Protein AF-A0A955EKM4-F1 (afdb_monomer)

Secondary structure (DSSP, 8-state):
--S-HHHHHHHHHHHHHHHHHHHHTT---TTPPPPPPP-----S--HHHHHHHHHHH-SSSPPPHHHHHHHHHHHHHHHHHTTS-SSHHHHHHHTTTTS-HHHHHHHHHHHTS-HHHHHHHHTTSS-HHHHHHHHTTHHHHHHHHHHHHHSS-GGGS-HHHHHHHHHHHHHHHHHHHHHHHHHT--HHHHHHHHHHHHHHHHT--HHHHHHHGGGS-HHHHHHHHHHHHHHHHHHHHHHHHT---HHHHHHHHHHHHHH---HHHHHHHHHHHHHHHHHHHHHHHHHHHHHHHHTTSSS---

pLDDT: mean 82.9, std 13.63, range [33.38, 97.88]

Sequence (302 aa):
MIAGHTRVDAIDDIENQRIKRAIDAGYDISNWSESTVNCKIYENISPAEILALQMDENLHEKPSQERTAIAMVETYYYGLENGNWSNTSEFAEINRNKFSKKALEAALIFSNLSEEIREYVFVGAVPYGPIVELGRTVEPHRRYLANKYFDSDYELLSEEDQFEIEDEILLWNASKVAFIQSKRLNISNAKKHFGSLIENWDAHNPAEDKALRLFVDPDKEWIDHRRRTRAELKKRIQEVSELTTSSAFRSLQLHIEVMKPNSDEAGVMLETLEQGMGMFQDKFSKVVAGAGVVAVLKTDKH

Nearest PDB structures (foldseek):
  7zr1-assembly1_D  TM=1.259E-01  e=8.708E+00  Thermochaetoides thermophila

Mean predicted aligned error: 10.8 Å

Radius of gyration: 25.98 Å; Cα contacts (8 Å, |Δi|>4): 245; chains: 1; bounding box: 78×53×82 Å

Foldseek 3Di:
DLDCPVVVVVQVVVVVVVVVVCVVVPHDCVPPDDDDDDDDDDPPDALLRSLLCQQVVPPPDGDALLVSLVSLVVSVVVCCVVVVDPDLVRVCVVCVVRDHSVSNLLSVLLVQDDPLLSVCCVLVLAPSLLVSLVSVLLVLQLQLCCCLQVVDGLVPDDPVVVVLSVLLSLLLSLLVSLVCNLVVDDNVRSNVVSVVVSVVSVPDDSVVSVVVCVPDDSVVVSVVSSVVSLVSLVVSLLSLLPDQDPSSLVSSVSSCVSSVDDPVCVVVSVVSNVSSVVSNVVVVVVVVVVVVVVVPPPDDDD

Solvent-accessible surface area (backbone atoms only — not comparable to full-atom values): 17150 Å² total; per-residue (Å²): 133,82,70,58,66,71,59,51,55,50,50,51,52,51,49,53,52,49,53,50,53,37,49,76,70,69,51,88,63,92,82,61,80,76,90,82,79,91,76,88,88,83,79,95,74,50,69,66,52,50,52,45,47,37,54,63,71,30,78,89,61,60,69,53,70,64,60,51,24,52,53,52,45,53,43,52,52,53,31,48,77,71,65,76,34,90,48,74,66,53,47,32,59,80,35,47,92,75,43,52,62,68,55,52,52,44,22,50,32,42,64,73,40,54,69,78,65,50,44,36,40,78,62,57,42,40,64,57,62,31,48,28,37,52,28,65,39,51,65,56,49,49,48,37,51,25,36,74,60,66,77,35,61,54,92,76,48,53,73,67,57,44,49,52,50,50,54,49,49,50,47,43,48,53,29,49,50,36,48,40,44,69,68,63,51,46,47,70,58,26,41,55,54,42,48,54,52,43,52,54,46,71,66,55,56,63,71,60,53,58,65,52,48,80,80,47,61,54,71,57,53,46,53,54,46,55,51,48,43,52,51,49,25,55,53,30,52,56,58,38,36,74,45,79,50,87,28,33,58,60,43,50,52,52,50,48,64,70,62,57,63,52,84,82,46,40,60,58,53,51,52,47,50,52,52,25,50,50,52,44,51,54,50,50,52,50,50,54,55,51,55,62,58,68,73,72,77,82,75,88,82,133

Structure (mmCIF, N/CA/C/O backbone):
data_AF-A0A955EKM4-F1
#
_entry.id   AF-A0A955EKM4-F1
#
loop_
_atom_site.group_PDB
_atom_site.id
_atom_site.type_symbol
_atom_site.label_atom_id
_atom_site.label_alt_id
_atom_site.label_comp_id
_atom_site.label_asym_id
_atom_site.label_entity_id
_atom_site.label_seq_id
_atom_site.pdbx_PDB_ins_code
_atom_site.Cartn_x
_atom_site.Cartn_y
_atom_site.Cartn_z
_atom_site.occupancy
_atom_site.B_iso_or_equiv
_atom_site.auth_seq_id
_atom_site.auth_comp_id
_atom_site.auth_asym_id
_atom_site.auth_atom_id
_atom_site.pdbx_PDB_model_num
ATOM 1 N N . MET A 1 1 ? 4.138 -8.361 -27.876 1.00 65.50 1 MET A N 1
ATOM 2 C CA . MET A 1 1 ? 5.510 -8.785 -27.518 1.00 65.50 1 MET A CA 1
ATOM 3 C C . MET A 1 1 ? 5.521 -9.111 -26.030 1.00 65.50 1 MET A C 1
ATOM 5 O O . MET A 1 1 ? 4.946 -8.343 -25.276 1.00 65.50 1 MET A O 1
ATOM 9 N N . ILE A 1 2 ? 6.065 -10.259 -25.606 1.00 69.00 2 ILE A N 1
ATOM 10 C CA . ILE A 1 2 ? 6.013 -10.696 -24.190 1.00 69.00 2 ILE A CA 1
ATOM 11 C C . ILE A 1 2 ? 7.132 -10.031 -23.376 1.00 69.00 2 ILE A C 1
ATOM 13 O O . ILE A 1 2 ? 6.871 -9.457 -22.326 1.00 69.00 2 ILE A O 1
ATOM 17 N N . ALA A 1 3 ? 8.363 -10.045 -23.891 1.00 69.56 3 ALA A N 1
ATOM 18 C CA . ALA A 1 3 ? 9.533 -9.401 -23.299 1.00 69.56 3 ALA A CA 1
ATOM 19 C C . ALA A 1 3 ? 10.416 -8.793 -24.400 1.00 69.56 3 ALA A C 1
ATOM 21 O O . ALA A 1 3 ? 10.342 -9.214 -25.554 1.00 69.56 3 ALA A O 1
ATOM 22 N N . GLY A 1 4 ? 11.276 -7.834 -24.036 1.00 69.75 4 GLY A N 1
ATOM 23 C CA . GLY A 1 4 ? 12.249 -7.239 -24.959 1.00 69.75 4 GLY A CA 1
ATOM 24 C C . GLY A 1 4 ? 11.864 -5.900 -25.591 1.00 69.75 4 GLY A C 1
ATOM 25 O O . GLY A 1 4 ? 12.591 -5.480 -26.481 1.00 69.75 4 GLY A O 1
ATOM 26 N N . HIS A 1 5 ? 10.821 -5.215 -25.106 1.00 79.12 5 HIS A N 1
ATOM 27 C CA . HIS A 1 5 ? 10.395 -3.892 -25.598 1.00 79.12 5 HIS A CA 1
ATOM 28 C C . HIS A 1 5 ? 11.577 -2.918 -25.753 1.00 79.12 5 HIS A C 1
ATOM 30 O O . HIS A 1 5 ? 11.893 -2.518 -26.863 1.00 79.12 5 HIS A O 1
ATOM 36 N N . THR A 1 6 ? 12.361 -2.703 -24.690 1.00 77.31 6 THR A N 1
ATOM 37 C CA . THR A 1 6 ? 13.540 -1.816 -24.717 1.00 77.31 6 THR A CA 1
ATOM 38 C C . THR A 1 6 ? 14.627 -2.249 -25.706 1.00 77.31 6 THR A C 1
ATOM 40 O O . THR A 1 6 ? 15.349 -1.414 -26.240 1.00 77.31 6 THR A O 1
ATOM 43 N N . ARG A 1 7 ? 14.785 -3.559 -25.951 1.00 75.88 7 ARG A N 1
ATOM 44 C CA . ARG A 1 7 ? 15.757 -4.057 -26.939 1.00 75.88 7 ARG A CA 1
ATOM 45 C C . ARG A 1 7 ? 15.278 -3.800 -28.360 1.00 75.88 7 ARG A C 1
ATOM 47 O O . ARG A 1 7 ? 16.112 -3.522 -29.210 1.00 75.88 7 ARG A O 1
ATOM 54 N N . VAL A 1 8 ? 13.976 -3.907 -28.608 1.00 82.56 8 VAL A N 1
ATOM 55 C CA . VAL A 1 8 ? 13.396 -3.585 -29.913 1.00 82.56 8 VAL A CA 1
ATOM 56 C C . VAL A 1 8 ? 13.486 -2.088 -30.169 1.00 82.56 8 VAL A C 1
ATOM 58 O O . VAL A 1 8 ? 14.050 -1.717 -31.189 1.00 82.56 8 VAL A O 1
ATOM 61 N N . ASP A 1 9 ? 13.119 -1.256 -29.193 1.00 82.50 9 ASP A N 1
ATOM 62 C CA . ASP A 1 9 ? 13.268 0.201 -29.298 1.00 82.50 9 ASP A CA 1
ATOM 63 C C . ASP A 1 9 ? 14.726 0.597 -29.605 1.00 82.50 9 ASP A C 1
ATOM 65 O O . ASP A 1 9 ? 14.992 1.413 -30.482 1.00 82.50 9 ASP A O 1
ATOM 69 N N . ALA A 1 10 ? 15.700 -0.040 -28.943 1.00 81.81 10 ALA A N 1
ATOM 70 C CA . ALA A 1 10 ? 17.117 0.214 -29.196 1.00 81.81 10 ALA A CA 1
ATOM 71 C C . ALA A 1 10 ? 17.580 -0.240 -30.594 1.00 81.81 10 ALA A C 1
ATOM 73 O O . ALA A 1 10 ? 18.426 0.420 -31.199 1.00 81.81 10 ALA A O 1
ATOM 74 N N . ILE A 1 11 ? 17.069 -1.365 -31.106 1.00 83.88 11 ILE A N 1
ATOM 75 C CA . ILE A 1 11 ? 17.366 -1.832 -32.471 1.00 83.88 11 ILE A CA 1
ATOM 76 C C . ILE A 1 11 ? 16.786 -0.850 -33.490 1.00 83.88 11 ILE A C 1
ATOM 78 O O . ILE A 1 11 ? 17.487 -0.473 -34.430 1.00 83.88 11 ILE A O 1
ATOM 82 N N . ASP A 1 12 ? 15.554 -0.398 -33.268 1.00 83.50 12 ASP A N 1
ATOM 83 C CA . ASP A 1 12 ? 14.881 0.567 -34.130 1.00 83.50 12 ASP A CA 1
ATOM 84 C C . ASP A 1 12 ? 15.620 1.911 -34.128 1.00 83.50 12 ASP A C 1
ATOM 86 O O . ASP A 1 12 ? 15.886 2.471 -35.191 1.00 83.50 12 ASP A O 1
ATOM 90 N N . ASP A 1 13 ? 16.060 2.399 -32.965 1.00 85.06 13 ASP A N 1
ATOM 91 C CA . ASP A 1 13 ? 16.872 3.614 -32.851 1.00 85.06 13 ASP A CA 1
ATOM 92 C C . ASP A 1 13 ? 18.213 3.498 -33.589 1.00 85.06 13 ASP A C 1
ATOM 94 O O . ASP A 1 13 ? 18.633 4.433 -34.281 1.00 85.06 13 ASP A O 1
ATOM 98 N N . ILE A 1 14 ? 18.899 2.356 -33.467 1.00 84.94 14 ILE A N 1
ATOM 99 C CA . ILE A 1 14 ? 20.166 2.105 -34.165 1.00 84.94 14 ILE A CA 1
ATOM 100 C C . ILE A 1 14 ? 19.947 2.073 -35.680 1.00 84.94 14 ILE A C 1
ATOM 102 O O . ILE A 1 14 ? 20.724 2.691 -36.417 1.00 84.94 14 ILE A O 1
ATOM 106 N N . GLU A 1 15 ? 18.900 1.397 -36.157 1.00 83.06 15 GLU A N 1
ATOM 107 C CA . GLU A 1 15 ? 18.625 1.334 -37.591 1.00 83.06 15 GLU A CA 1
ATOM 108 C C . GLU A 1 15 ? 18.200 2.704 -38.129 1.00 83.06 15 GLU A C 1
ATOM 110 O O . GLU A 1 15 ? 18.720 3.146 -39.152 1.00 83.06 15 GLU A O 1
ATOM 115 N N . ASN A 1 16 ? 17.370 3.450 -37.399 1.00 84.00 16 ASN A N 1
ATOM 116 C CA . ASN A 1 16 ? 17.001 4.821 -37.753 1.00 84.00 16 ASN A CA 1
ATOM 117 C C . ASN A 1 16 ? 18.235 5.730 -37.871 1.00 84.00 16 ASN A C 1
ATOM 119 O O . ASN A 1 16 ? 18.357 6.512 -38.819 1.00 84.00 16 ASN A O 1
ATOM 123 N N . GLN A 1 17 ? 19.198 5.611 -36.951 1.00 85.00 17 GLN A N 1
ATOM 124 C CA . GLN A 1 17 ? 20.467 6.342 -37.037 1.00 85.00 17 GLN A CA 1
ATOM 125 C C . GLN A 1 17 ? 21.306 5.917 -38.246 1.00 85.00 17 GLN A C 1
ATOM 127 O O . GLN A 1 17 ? 21.925 6.766 -38.894 1.00 85.00 17 GLN A O 1
ATOM 132 N N . ARG A 1 18 ? 21.343 4.621 -38.562 1.00 83.00 18 ARG A N 1
ATOM 133 C CA . ARG A 1 18 ? 22.055 4.090 -39.729 1.00 83.00 18 ARG A CA 1
ATOM 134 C C . ARG A 1 18 ? 21.438 4.593 -41.032 1.00 83.00 18 ARG A C 1
ATOM 136 O O . ARG A 1 18 ? 22.176 5.080 -41.887 1.00 83.00 18 ARG A O 1
ATOM 143 N N . ILE A 1 19 ? 20.114 4.521 -41.158 1.00 84.88 19 ILE A N 1
ATOM 144 C CA . ILE A 1 19 ? 19.349 5.027 -42.302 1.00 84.88 19 ILE A CA 1
ATOM 145 C C . ILE A 1 19 ? 19.632 6.516 -42.492 1.00 84.88 19 ILE A C 1
ATOM 147 O O . ILE A 1 19 ? 20.011 6.936 -43.583 1.00 84.88 19 ILE A O 1
ATOM 151 N N . LYS A 1 20 ? 19.551 7.306 -41.415 1.00 86.31 20 LYS A N 1
ATOM 152 C CA . LYS A 1 20 ? 19.844 8.742 -41.462 1.00 86.31 20 LYS A CA 1
ATOM 153 C C . LYS A 1 20 ? 21.256 9.030 -41.981 1.00 86.31 20 LYS A C 1
ATOM 155 O O . LYS A 1 20 ? 21.414 9.826 -42.899 1.00 86.31 20 LYS A O 1
ATOM 160 N N . ARG A 1 21 ? 22.277 8.332 -41.468 1.00 86.75 21 ARG A N 1
ATOM 161 C CA . ARG A 1 21 ? 23.666 8.478 -41.949 1.00 86.75 21 ARG A CA 1
ATOM 162 C C . ARG A 1 21 ? 23.828 8.085 -43.418 1.00 86.75 21 ARG A C 1
ATOM 164 O O . ARG A 1 21 ? 24.639 8.689 -44.112 1.00 86.75 21 ARG A O 1
ATOM 171 N N . ALA A 1 22 ? 23.100 7.072 -43.882 1.00 84.12 22 ALA A N 1
ATOM 172 C CA . ALA A 1 22 ? 23.150 6.629 -45.271 1.00 84.12 22 ALA A CA 1
ATOM 173 C C . ALA A 1 22 ? 22.533 7.666 -46.222 1.00 84.12 22 ALA A C 1
ATOM 175 O O . ALA A 1 22 ? 23.138 7.972 -47.249 1.00 84.12 22 ALA A O 1
ATOM 176 N N . ILE A 1 23 ? 21.395 8.260 -45.842 1.00 85.94 23 ILE A N 1
ATOM 177 C CA . ILE A 1 23 ? 20.773 9.378 -46.568 1.00 85.94 23 ILE A CA 1
ATOM 178 C C . ILE A 1 23 ? 21.725 10.578 -46.608 1.00 85.94 23 ILE A C 1
ATOM 180 O O . ILE A 1 23 ? 21.990 11.109 -47.684 1.00 85.94 23 ILE A O 1
ATOM 184 N N . ASP A 1 24 ? 22.286 10.968 -45.458 1.00 87.81 24 ASP A N 1
ATOM 185 C CA .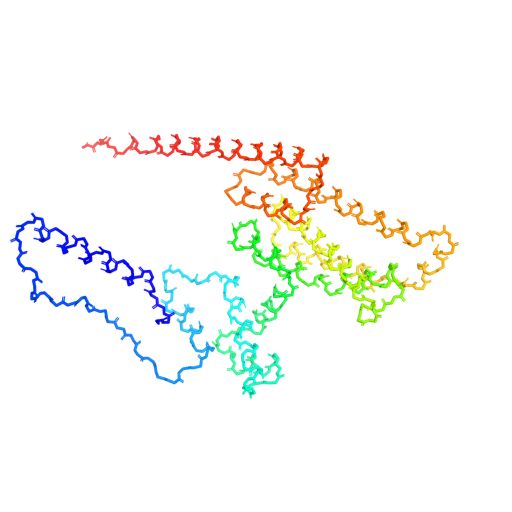 ASP A 1 24 ? 23.212 12.105 -45.348 1.00 87.81 24 ASP A CA 1
ATOM 186 C C . ASP A 1 24 ? 24.486 11.899 -46.194 1.00 87.81 24 ASP A C 1
ATOM 188 O O . ASP A 1 24 ? 25.074 12.857 -46.694 1.00 87.81 24 ASP A O 1
ATOM 192 N N . ALA A 1 25 ? 24.903 10.644 -46.390 1.00 86.56 25 ALA A N 1
ATOM 193 C CA . ALA A 1 25 ? 26.029 10.259 -47.240 1.00 86.56 25 ALA A CA 1
ATOM 194 C C . ALA A 1 25 ? 25.656 10.036 -48.724 1.00 86.56 25 ALA A C 1
ATOM 196 O O . ALA A 1 25 ? 26.535 9.706 -49.521 1.00 86.56 25 ALA A O 1
ATOM 197 N N . GLY A 1 26 ? 24.388 10.228 -49.109 1.00 85.75 26 GLY A N 1
ATOM 198 C CA . GLY A 1 26 ? 23.920 10.168 -50.498 1.00 85.75 26 GLY A CA 1
ATOM 199 C C . GLY A 1 26 ? 23.628 8.766 -51.044 1.00 85.75 26 GLY A C 1
ATOM 200 O O . GLY A 1 26 ? 23.578 8.594 -52.262 1.00 85.75 26 GLY A O 1
ATOM 201 N N . TYR A 1 27 ? 23.450 7.760 -50.183 1.00 85.56 27 TYR A N 1
ATOM 202 C CA . TYR A 1 27 ? 23.047 6.416 -50.609 1.00 85.56 27 TYR A CA 1
ATOM 203 C C . TYR A 1 27 ? 21.541 6.345 -50.906 1.00 85.56 27 TYR A C 1
ATOM 205 O O . TYR A 1 27 ? 20.726 6.883 -50.158 1.00 85.56 27 TYR A O 1
ATOM 213 N N . ASP A 1 28 ? 21.166 5.620 -51.965 1.00 80.75 28 ASP A N 1
ATOM 214 C CA . ASP A 1 28 ? 19.772 5.252 -52.237 1.00 80.75 28 ASP A CA 1
ATOM 215 C C . ASP A 1 28 ? 19.368 4.055 -51.361 1.00 80.75 28 ASP A C 1
ATOM 217 O O . ASP A 1 28 ? 19.922 2.956 -51.472 1.00 80.75 28 ASP A O 1
ATOM 221 N N . ILE A 1 29 ? 18.415 4.296 -50.464 1.00 77.75 29 ILE A N 1
ATOM 222 C CA . ILE A 1 29 ? 17.930 3.337 -49.465 1.00 77.75 29 ILE A CA 1
ATOM 223 C C . ILE A 1 29 ? 16.588 2.694 -49.844 1.00 77.75 29 ILE A C 1
ATOM 225 O O . ILE A 1 29 ? 16.057 1.903 -49.072 1.00 77.75 29 ILE A O 1
ATOM 229 N N . SER A 1 30 ? 16.032 3.009 -51.020 1.00 79.75 30 SER A N 1
ATOM 230 C CA . SER A 1 30 ? 14.694 2.558 -51.447 1.00 79.75 30 SER A CA 1
ATOM 231 C C . SER A 1 30 ? 14.516 1.033 -51.485 1.00 79.75 30 SER A C 1
ATOM 233 O O . SER A 1 30 ? 13.396 0.548 -51.359 1.00 79.75 30 SER A O 1
ATOM 235 N N . ASN A 1 31 ? 15.617 0.284 -51.609 1.00 76.56 31 ASN A N 1
ATOM 236 C CA . ASN A 1 31 ? 15.637 -1.181 -51.665 1.00 76.56 31 ASN A CA 1
ATOM 237 C C 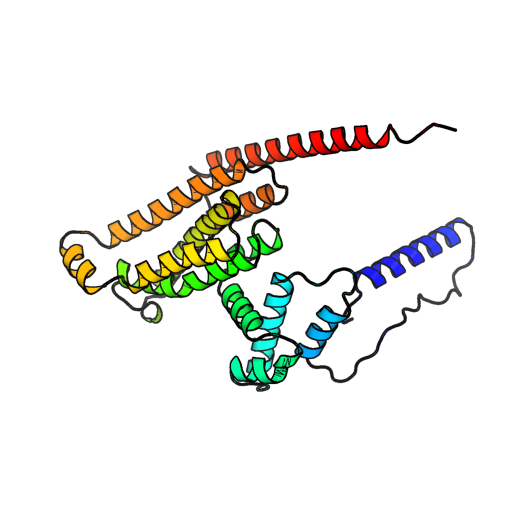. ASN A 1 31 ? 16.240 -1.842 -50.414 1.00 76.56 31 ASN A C 1
ATOM 239 O O . ASN A 1 31 ? 16.607 -3.018 -50.457 1.00 76.56 31 ASN A O 1
ATOM 243 N N . TRP A 1 32 ? 16.427 -1.104 -49.318 1.00 78.81 32 TRP A N 1
ATOM 244 C CA . TRP A 1 32 ? 16.935 -1.699 -48.084 1.00 78.81 32 TRP A CA 1
ATOM 245 C C . TRP A 1 32 ? 15.830 -2.520 -47.416 1.00 78.81 32 TRP A C 1
ATOM 247 O O . TRP A 1 32 ? 14.676 -2.103 -47.359 1.00 78.81 32 TRP A O 1
ATOM 257 N N . SER A 1 33 ? 16.180 -3.711 -46.934 1.00 68.44 33 SER A N 1
ATOM 258 C CA . SER A 1 33 ? 15.257 -4.562 -46.185 1.00 68.44 33 SER A CA 1
ATOM 259 C C . SER A 1 33 ? 14.943 -3.946 -44.825 1.00 68.44 33 SER A C 1
ATOM 261 O O . SER A 1 33 ? 15.848 -3.431 -44.169 1.00 68.44 33 SER A O 1
ATOM 263 N N . GLU A 1 34 ? 13.693 -4.069 -44.383 1.00 71.06 34 GLU A N 1
ATOM 264 C CA . GLU A 1 34 ? 13.284 -3.701 -43.027 1.00 71.06 34 GLU A CA 1
ATOM 265 C C . GLU A 1 34 ? 14.106 -4.449 -41.963 1.00 71.06 34 GLU A C 1
ATOM 267 O O . GLU A 1 34 ? 14.589 -5.566 -42.187 1.00 71.06 34 GLU A O 1
ATOM 272 N N . SER A 1 35 ? 14.250 -3.831 -40.788 1.00 67.81 35 SER A N 1
ATOM 273 C CA . SER A 1 35 ? 14.887 -4.449 -39.626 1.00 67.81 35 SER A CA 1
ATOM 274 C C . SER A 1 35 ? 14.210 -5.768 -39.268 1.00 67.81 35 SER A C 1
ATOM 276 O O . SER A 1 35 ? 13.035 -5.809 -38.909 1.00 67.81 35 SER A O 1
ATOM 278 N N . THR A 1 36 ? 14.966 -6.863 -39.301 1.00 72.50 36 THR A N 1
ATOM 279 C CA . THR A 1 36 ? 14.478 -8.167 -38.845 1.00 72.50 36 THR A CA 1
ATOM 280 C C . THR A 1 36 ? 14.854 -8.398 -37.388 1.00 72.50 36 THR A C 1
ATOM 282 O O . THR A 1 36 ? 16.039 -8.446 -37.049 1.00 72.50 36 THR A O 1
ATOM 285 N N . VAL A 1 37 ? 13.854 -8.619 -36.534 1.00 75.12 37 VAL A N 1
ATOM 286 C CA . VAL A 1 37 ? 14.056 -9.010 -35.134 1.00 75.12 37 VAL A CA 1
ATOM 287 C C . VAL A 1 37 ? 13.785 -10.505 -34.979 1.00 75.12 37 VAL A C 1
ATOM 289 O O . VAL A 1 37 ? 12.677 -10.982 -35.217 1.00 75.12 37 VAL A O 1
ATOM 292 N N . ASN A 1 38 ? 14.794 -11.257 -34.537 1.00 79.69 38 ASN A N 1
ATOM 293 C CA . ASN A 1 38 ? 14.621 -12.668 -34.197 1.00 79.69 38 ASN A CA 1
ATOM 294 C C . ASN A 1 38 ? 13.830 -12.796 -32.890 1.00 79.69 38 ASN A C 1
ATOM 296 O O . ASN A 1 38 ? 14.235 -12.253 -31.861 1.00 79.69 38 ASN A O 1
ATOM 300 N N . CYS A 1 39 ? 12.728 -13.546 -32.915 1.00 80.56 39 CYS A N 1
ATOM 301 C CA . CYS A 1 39 ? 11.866 -13.745 -31.754 1.00 80.56 39 CYS A CA 1
ATOM 302 C C . CYS A 1 39 ? 11.552 -15.227 -31.513 1.00 80.56 39 CYS A C 1
ATOM 304 O O . CYS A 1 39 ? 11.536 -16.042 -32.435 1.00 80.56 39 CYS A O 1
ATOM 306 N N . LYS A 1 40 ? 11.299 -15.573 -30.245 1.00 84.62 40 LYS A N 1
ATOM 307 C CA . LYS A 1 40 ? 10.686 -16.854 -29.877 1.00 84.62 40 LYS A CA 1
ATOM 308 C C . LYS A 1 40 ? 9.174 -16.711 -30.027 1.00 84.62 40 LYS A C 1
ATOM 310 O O . LYS A 1 40 ? 8.594 -15.788 -29.453 1.00 84.62 40 LYS A O 1
ATOM 315 N N . ILE A 1 41 ? 8.559 -17.612 -30.784 1.00 84.62 41 ILE A N 1
ATOM 316 C CA . ILE A 1 41 ? 7.108 -17.649 -30.978 1.00 84.62 41 ILE A CA 1
ATOM 317 C C . ILE A 1 41 ? 6.525 -18.665 -30.000 1.00 84.62 41 ILE A C 1
ATOM 319 O O . ILE A 1 41 ? 6.994 -19.799 -29.925 1.00 84.62 41 ILE A O 1
ATOM 323 N N . TYR A 1 42 ? 5.516 -18.234 -29.250 1.00 83.44 42 TYR A N 1
ATOM 324 C CA . TYR A 1 42 ? 4.762 -19.067 -28.324 1.00 83.44 42 TYR A CA 1
ATOM 325 C C . TYR A 1 42 ? 3.291 -19.061 -28.752 1.00 83.44 42 TYR A C 1
ATOM 327 O O . TYR A 1 42 ? 2.732 -17.995 -29.007 1.00 83.44 42 TYR A O 1
ATOM 335 N N . GLU A 1 43 ? 2.672 -20.237 -28.828 1.00 85.19 43 GLU A N 1
ATOM 336 C CA . GLU A 1 43 ? 1.267 -20.409 -29.218 1.00 85.19 43 GLU A CA 1
ATOM 337 C C . GLU A 1 43 ? 0.422 -20.816 -28.004 1.00 85.19 43 GLU A C 1
ATOM 339 O O . GLU A 1 43 ? 0.883 -21.586 -27.164 1.00 85.19 43 GLU A O 1
ATOM 344 N N . ASN A 1 44 ? -0.822 -20.325 -27.923 1.00 79.69 44 ASN A N 1
ATOM 345 C CA . ASN A 1 44 ? -1.822 -20.711 -26.911 1.00 79.69 44 ASN A CA 1
ATOM 346 C C . ASN A 1 44 ? -1.357 -20.602 -25.443 1.00 79.69 44 ASN A C 1
ATOM 348 O O . ASN A 1 44 ? -1.692 -21.447 -24.616 1.00 79.69 44 ASN A O 1
ATOM 352 N N . ILE A 1 45 ? -0.594 -19.558 -25.115 1.00 81.19 45 ILE A N 1
ATOM 353 C CA . ILE A 1 45 ? -0.096 -19.320 -23.755 1.00 81.19 45 ILE A CA 1
ATOM 354 C C . ILE A 1 45 ? -1.133 -18.634 -22.860 1.00 81.19 45 ILE A C 1
ATOM 356 O O . ILE A 1 45 ? -1.828 -17.704 -23.270 1.00 81.19 45 ILE A O 1
ATOM 360 N N . SER A 1 46 ? -1.194 -19.062 -21.604 1.00 80.19 46 SER A N 1
ATOM 361 C CA . SER A 1 46 ? -2.007 -18.448 -20.552 1.00 80.19 46 SER A CA 1
ATOM 362 C C . SER A 1 46 ? -1.361 -17.170 -19.988 1.00 80.19 46 SER A C 1
ATOM 364 O O . SER A 1 46 ? -0.135 -17.030 -20.020 1.00 80.19 46 SER A O 1
ATOM 366 N N . PRO A 1 47 ? -2.135 -16.253 -19.373 1.00 79.62 47 PRO A N 1
ATOM 367 C CA . PRO A 1 47 ? -1.574 -15.071 -18.708 1.00 79.62 47 PRO A CA 1
ATOM 368 C C . PRO A 1 47 ? -0.508 -15.402 -17.653 1.00 79.62 47 PRO A C 1
ATOM 370 O O . PRO A 1 47 ? 0.532 -14.752 -17.592 1.00 79.62 47 PRO A O 1
ATOM 373 N N . ALA A 1 48 ? -0.691 -16.483 -16.889 1.00 73.50 48 ALA A N 1
ATOM 374 C CA . ALA A 1 48 ? 0.310 -16.937 -15.925 1.00 73.50 48 ALA A CA 1
ATOM 375 C C . ALA A 1 48 ? 1.627 -17.382 -16.591 1.00 73.50 48 ALA A C 1
ATOM 377 O O . ALA A 1 48 ? 2.699 -17.229 -16.007 1.00 73.50 48 ALA A O 1
ATOM 378 N N . GLU A 1 49 ? 1.567 -17.951 -17.799 1.00 79.19 49 GLU A N 1
ATOM 379 C CA . GLU A 1 49 ? 2.760 -18.288 -18.589 1.00 79.19 49 GLU A CA 1
ATOM 380 C C . GLU A 1 49 ? 3.418 -17.046 -19.179 1.00 79.19 49 GLU A C 1
ATOM 382 O O . GLU A 1 49 ? 4.640 -16.960 -19.149 1.00 79.19 49 GLU A O 1
ATOM 387 N N . ILE A 1 50 ? 2.637 -16.060 -19.634 1.00 80.44 50 ILE A N 1
ATOM 388 C CA . ILE A 1 50 ? 3.161 -14.758 -20.075 1.00 80.44 50 ILE A CA 1
ATOM 389 C C . ILE A 1 50 ? 3.982 -14.115 -18.953 1.00 80.44 50 ILE A C 1
ATOM 391 O O . ILE A 1 50 ? 5.113 -13.694 -19.190 1.00 80.44 50 ILE A O 1
ATOM 395 N N . LEU A 1 51 ? 3.455 -14.088 -17.726 1.00 74.75 51 LEU A N 1
ATOM 396 C CA . LEU A 1 51 ? 4.169 -13.517 -16.582 1.00 74.75 51 LEU A CA 1
ATOM 397 C C . LEU A 1 51 ? 5.412 -14.309 -16.191 1.00 74.75 51 LEU A C 1
ATOM 399 O O . LEU A 1 51 ? 6.459 -13.714 -15.949 1.00 74.75 51 LEU A O 1
ATOM 403 N N . ALA A 1 52 ? 5.323 -15.640 -16.155 1.00 73.75 52 ALA A N 1
ATOM 404 C CA . ALA A 1 52 ? 6.488 -16.478 -15.882 1.00 73.75 52 ALA A CA 1
ATOM 405 C C . ALA A 1 52 ? 7.592 -16.240 -16.927 1.00 73.75 52 ALA A C 1
ATOM 407 O O . ALA A 1 52 ? 8.742 -16.004 -16.566 1.00 73.75 52 ALA A O 1
ATOM 408 N N . LEU A 1 53 ? 7.229 -16.175 -18.213 1.00 77.50 53 LEU A N 1
ATOM 409 C CA . LEU A 1 53 ? 8.153 -15.843 -19.298 1.00 77.50 53 LEU A CA 1
ATOM 410 C C . LEU A 1 53 ? 8.747 -14.439 -19.139 1.00 77.50 53 LEU A C 1
ATOM 412 O O . LEU A 1 53 ? 9.936 -14.258 -19.379 1.00 77.50 53 LEU A O 1
ATOM 416 N N . GLN A 1 54 ? 7.970 -13.445 -18.705 1.00 74.31 54 GLN A N 1
ATOM 417 C CA . GLN A 1 54 ? 8.494 -12.105 -18.417 1.00 74.31 54 GLN A CA 1
ATOM 418 C C . GLN A 1 54 ? 9.486 -12.092 -17.252 1.00 74.31 54 GLN A C 1
ATOM 420 O O . GLN A 1 54 ? 10.449 -11.326 -17.282 1.00 74.31 54 GLN A O 1
ATOM 425 N N . MET A 1 55 ? 9.277 -12.914 -16.226 1.00 71.62 55 MET A N 1
ATOM 426 C CA . MET A 1 55 ? 10.214 -13.035 -15.109 1.00 71.62 55 MET A CA 1
ATOM 427 C C . MET A 1 55 ? 11.499 -13.774 -15.505 1.00 71.62 55 MET A C 1
ATOM 429 O O . MET A 1 55 ? 12.579 -13.391 -15.050 1.00 71.62 55 MET A O 1
ATOM 433 N N . ASP A 1 56 ? 11.383 -14.794 -16.357 1.00 72.44 56 ASP A N 1
ATOM 434 C CA . ASP A 1 56 ? 12.494 -15.650 -16.781 1.00 72.44 56 ASP A CA 1
ATOM 435 C C . ASP A 1 56 ? 13.351 -15.019 -17.895 1.00 72.44 56 ASP A C 1
ATOM 437 O O . ASP A 1 56 ? 14.579 -15.081 -17.843 1.00 72.44 56 ASP A O 1
ATOM 441 N N . GLU A 1 57 ? 12.733 -14.381 -18.896 1.00 69.31 57 GLU A N 1
ATOM 442 C CA . GLU A 1 57 ? 13.428 -13.806 -20.066 1.00 69.31 57 GLU A CA 1
ATOM 443 C C . GLU A 1 57 ? 14.114 -12.463 -19.762 1.00 69.31 57 GLU A C 1
ATOM 445 O O . GLU A 1 57 ? 14.993 -12.017 -20.507 1.00 69.31 57 GLU A O 1
ATOM 450 N N . ASN A 1 58 ? 13.761 -11.812 -18.652 1.00 63.12 58 ASN A N 1
ATOM 451 C CA . ASN A 1 58 ? 14.406 -10.591 -18.173 1.00 63.12 58 ASN A CA 1
ATOM 452 C C . ASN A 1 58 ? 15.725 -10.901 -17.432 1.00 63.12 58 ASN A C 1
ATOM 454 O O . ASN A 1 58 ? 15.914 -10.591 -16.256 1.00 63.12 58 ASN A O 1
ATOM 458 N N . LEU A 1 59 ? 16.666 -11.513 -18.159 1.00 53.31 59 LEU A N 1
ATOM 459 C CA . LEU A 1 59 ? 17.987 -11.940 -17.674 1.00 53.31 59 LEU A CA 1
ATOM 460 C C . LEU A 1 59 ? 18.864 -10.789 -17.155 1.00 53.31 59 LEU A C 1
ATOM 462 O O . LEU A 1 59 ? 19.681 -11.002 -16.261 1.00 53.31 59 LEU A O 1
ATOM 466 N N . HIS A 1 60 ? 18.719 -9.588 -17.721 1.00 59.25 60 HIS A N 1
ATOM 467 C CA . HIS A 1 60 ? 19.548 -8.428 -17.377 1.00 59.25 60 HIS A CA 1
ATOM 468 C C . HIS A 1 60 ? 18.948 -7.561 -16.265 1.00 59.25 60 HIS A C 1
ATOM 470 O O . HIS A 1 60 ? 19.698 -6.977 -15.487 1.00 59.25 60 HIS A O 1
ATOM 476 N N . GLU A 1 61 ? 17.620 -7.507 -16.161 1.00 64.31 61 GLU A N 1
ATOM 477 C CA . GLU A 1 61 ? 16.914 -6.709 -15.160 1.00 64.31 61 GLU A CA 1
ATOM 478 C C . GLU A 1 61 ? 15.567 -7.360 -14.848 1.00 64.31 61 GLU A C 1
ATOM 480 O O . GLU A 1 61 ? 14.594 -7.193 -15.581 1.00 64.31 61 GLU A O 1
ATOM 485 N N . LYS A 1 62 ? 15.517 -8.153 -13.772 1.00 69.25 62 LYS A N 1
ATOM 486 C CA . LYS A 1 62 ? 14.265 -8.783 -13.341 1.00 69.25 62 LYS A CA 1
ATOM 487 C C . LYS A 1 62 ? 13.226 -7.703 -13.020 1.00 69.25 62 LYS A C 1
ATOM 489 O O . LYS A 1 62 ? 13.592 -6.716 -12.378 1.00 69.25 62 LYS A O 1
ATOM 494 N N . PRO A 1 63 ? 11.944 -7.905 -13.382 1.00 73.88 63 PRO A N 1
ATOM 495 C CA . PRO A 1 63 ? 10.876 -7.014 -12.955 1.00 73.88 63 PRO A CA 1
ATOM 496 C C . PRO A 1 63 ? 10.922 -6.804 -11.442 1.00 73.88 63 PRO A C 1
ATOM 498 O O . PRO A 1 63 ? 11.200 -7.738 -10.681 1.00 73.88 63 PRO A O 1
ATOM 501 N N . SER A 1 64 ? 10.648 -5.579 -11.000 1.00 82.25 64 SER A N 1
ATOM 502 C CA . SER A 1 64 ? 10.598 -5.275 -9.576 1.00 82.25 64 SER A CA 1
ATOM 503 C C . SER A 1 64 ? 9.482 -6.063 -8.874 1.00 82.25 64 SER A C 1
ATOM 505 O O . SER A 1 64 ? 8.526 -6.543 -9.502 1.00 82.25 64 SER A O 1
ATOM 507 N N . GLN A 1 65 ? 9.624 -6.264 -7.560 1.00 85.94 65 GLN A N 1
ATOM 508 C CA . GLN A 1 65 ? 8.727 -7.141 -6.796 1.00 85.94 65 GLN A CA 1
ATOM 509 C C . GLN A 1 65 ? 7.287 -6.622 -6.806 1.00 85.94 65 GLN A C 1
ATOM 511 O O . GLN A 1 65 ? 6.357 -7.404 -6.972 1.00 85.94 65 GLN A O 1
ATOM 516 N N . GLU A 1 66 ? 7.107 -5.311 -6.699 1.00 86.00 66 GLU A N 1
ATOM 517 C CA . GLU A 1 66 ? 5.813 -4.635 -6.723 1.00 86.00 66 GLU A CA 1
ATOM 518 C C . GLU A 1 66 ? 5.111 -4.732 -8.086 1.00 86.00 66 GLU A C 1
ATOM 520 O O . GLU A 1 66 ? 3.904 -4.960 -8.135 1.00 86.00 66 GLU A O 1
ATOM 525 N N . ARG A 1 67 ? 5.858 -4.670 -9.199 1.00 83.50 67 ARG A N 1
ATOM 526 C CA . ARG A 1 67 ? 5.303 -4.888 -10.548 1.00 83.50 67 ARG A CA 1
ATOM 527 C C . ARG A 1 67 ? 4.878 -6.338 -10.742 1.00 83.50 67 ARG A C 1
ATOM 529 O O . ARG A 1 67 ? 3.810 -6.610 -11.279 1.00 83.50 67 ARG A O 1
ATOM 536 N N . THR A 1 68 ? 5.697 -7.266 -10.251 1.00 84.62 68 THR A N 1
ATOM 537 C CA . THR A 1 68 ? 5.369 -8.698 -10.251 1.00 84.62 68 THR A CA 1
ATOM 538 C C . THR A 1 68 ? 4.126 -8.979 -9.403 1.00 84.62 68 THR A C 1
ATOM 540 O O . THR A 1 68 ? 3.292 -9.793 -9.789 1.00 84.62 68 THR A O 1
ATOM 543 N N . ALA A 1 69 ? 3.979 -8.298 -8.263 1.00 87.25 69 ALA A N 1
ATOM 544 C CA . ALA A 1 69 ? 2.831 -8.440 -7.377 1.00 87.25 69 ALA A CA 1
ATOM 545 C C . ALA A 1 69 ? 1.522 -8.000 -8.050 1.00 87.25 69 ALA A C 1
ATOM 547 O O . ALA A 1 69 ? 0.562 -8.765 -8.013 1.00 87.25 69 ALA A O 1
ATOM 548 N N . ILE A 1 70 ? 1.491 -6.831 -8.708 1.00 86.56 70 ILE A N 1
ATOM 549 C CA . ILE A 1 70 ? 0.308 -6.381 -9.469 1.00 86.56 70 ILE A CA 1
ATOM 550 C C . ILE A 1 70 ? -0.076 -7.421 -10.517 1.00 86.56 70 ILE A C 1
ATOM 552 O O . ILE A 1 70 ? -1.202 -7.908 -10.518 1.00 86.56 70 ILE A O 1
ATOM 556 N N . ALA A 1 71 ? 0.883 -7.828 -11.344 1.00 84.19 71 ALA A N 1
ATOM 557 C CA . ALA A 1 71 ? 0.625 -8.771 -12.419 1.00 84.19 71 ALA A CA 1
ATOM 558 C C . ALA A 1 71 ? 0.111 -10.130 -11.897 1.00 84.19 71 ALA A C 1
ATOM 560 O O . ALA A 1 71 ? -0.783 -10.746 -12.481 1.00 84.19 71 ALA A O 1
ATOM 561 N N . MET A 1 72 ? 0.637 -10.594 -10.757 1.00 86.56 72 MET A N 1
ATOM 562 C CA . MET A 1 72 ? 0.173 -11.817 -10.100 1.00 86.56 72 MET A CA 1
ATOM 563 C C . MET A 1 72 ? -1.280 -11.702 -9.625 1.00 86.56 72 MET A C 1
ATOM 565 O O . MET A 1 72 ? -2.043 -12.655 -9.782 1.00 86.56 72 MET A O 1
ATOM 569 N N . VAL A 1 73 ? -1.665 -10.548 -9.074 1.00 88.00 73 VAL A N 1
ATOM 570 C CA . VAL A 1 73 ? -3.037 -10.271 -8.622 1.00 88.00 73 VAL A CA 1
ATOM 571 C C . VAL A 1 73 ? -3.996 -10.161 -9.806 1.00 88.00 73 VAL A C 1
ATOM 573 O O . VAL A 1 73 ? -5.048 -10.794 -9.789 1.00 88.00 73 VAL A O 1
ATOM 576 N N . GLU A 1 74 ? -3.620 -9.442 -10.863 1.00 86.75 74 GLU A N 1
ATOM 577 C CA . GLU A 1 74 ? -4.406 -9.352 -12.102 1.00 86.75 74 GLU A CA 1
ATOM 578 C C . GLU A 1 74 ? -4.618 -10.729 -12.727 1.00 86.75 74 GLU A C 1
ATOM 580 O O . GLU A 1 74 ? -5.734 -11.091 -13.094 1.00 86.75 74 GLU A O 1
ATOM 585 N N . THR A 1 75 ? -3.559 -11.541 -12.781 1.00 86.00 75 THR A N 1
ATOM 586 C CA . THR A 1 75 ? -3.657 -12.915 -13.275 1.00 86.00 75 THR A CA 1
ATOM 587 C C . THR A 1 75 ? -4.613 -13.721 -12.421 1.00 86.00 75 THR A C 1
ATOM 589 O O . THR A 1 75 ? -5.462 -14.399 -12.991 1.00 86.00 75 THR A O 1
ATOM 592 N N . TYR A 1 76 ? -4.495 -13.634 -11.089 1.00 87.06 76 TYR A N 1
ATOM 593 C CA . TYR A 1 76 ? -5.376 -14.313 -10.142 1.00 87.06 76 TYR A CA 1
ATOM 594 C C . TYR A 1 76 ? -6.854 -13.966 -10.381 1.00 87.06 76 TYR A C 1
ATOM 596 O O . TYR A 1 76 ? -7.671 -14.880 -10.507 1.00 87.06 76 TYR A O 1
ATOM 604 N N . TYR A 1 77 ? -7.199 -12.683 -10.504 1.00 87.75 77 TYR A N 1
ATOM 605 C CA . TYR A 1 77 ? -8.580 -12.266 -10.762 1.00 87.75 77 TYR A CA 1
ATOM 606 C C . TYR A 1 77 ? -9.066 -12.663 -12.157 1.00 87.75 77 TYR A C 1
ATOM 608 O O . TYR A 1 77 ? -10.166 -13.195 -12.278 1.00 87.75 77 TYR A O 1
ATOM 616 N N . TYR A 1 78 ? -8.224 -12.548 -13.186 1.00 86.44 78 TYR A N 1
ATOM 617 C CA . TYR A 1 78 ? -8.566 -13.007 -14.532 1.00 86.44 78 TYR A CA 1
ATOM 618 C C . TYR A 1 78 ? -8.977 -14.486 -14.551 1.00 86.44 78 TYR A C 1
ATOM 620 O O . TYR A 1 78 ? -9.961 -14.860 -15.188 1.00 86.44 78 TYR A O 1
ATOM 628 N N . GLY A 1 79 ? -8.246 -15.366 -13.860 1.00 84.50 79 GLY A N 1
ATOM 629 C CA . GLY A 1 79 ? -8.632 -16.776 -13.839 1.00 84.50 79 GLY A CA 1
ATOM 630 C C . GLY A 1 79 ? -9.800 -17.098 -12.911 1.00 84.50 79 GLY A C 1
ATOM 631 O O . GLY A 1 79 ? -10.474 -18.089 -13.179 1.00 84.50 79 GLY A 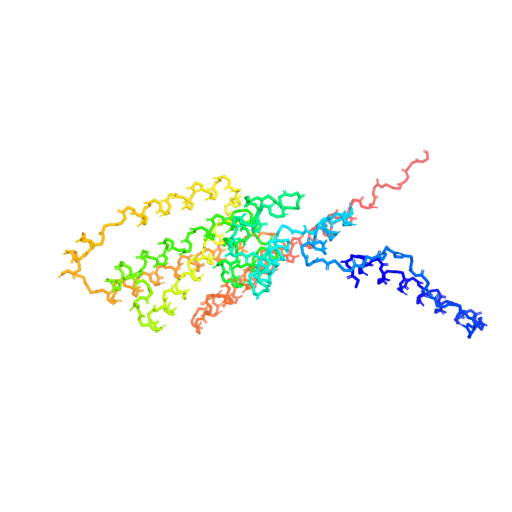O 1
ATOM 632 N N . LEU A 1 80 ? -10.099 -16.265 -11.906 1.00 87.81 80 LEU A N 1
ATOM 633 C CA . LEU A 1 80 ? -11.371 -16.362 -11.180 1.00 87.81 80 LEU A CA 1
ATOM 634 C C . LEU A 1 80 ? -12.549 -16.064 -12.118 1.00 87.81 80 LEU A C 1
ATOM 636 O O . LEU A 1 80 ? -13.500 -16.837 -12.170 1.00 87.81 80 LEU A O 1
ATOM 640 N N . GLU A 1 81 ? -12.463 -14.982 -12.898 1.00 88.44 81 GLU A N 1
ATOM 641 C CA . GL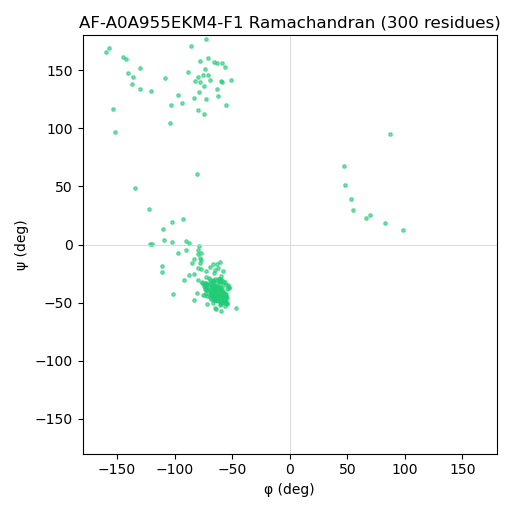U A 1 81 ? -13.516 -14.565 -13.835 1.00 88.44 81 GLU A CA 1
ATOM 642 C C . GLU A 1 81 ? -13.765 -15.594 -14.946 1.00 88.44 81 GLU A C 1
ATOM 644 O O . GLU A 1 81 ? -14.904 -15.817 -15.349 1.00 88.44 81 GLU A O 1
ATOM 649 N N . ASN A 1 82 ? -12.705 -16.254 -15.419 1.00 87.25 82 ASN A N 1
ATOM 650 C CA . ASN A 1 82 ? -12.785 -17.259 -16.482 1.00 87.25 82 ASN A CA 1
ATOM 651 C C . ASN A 1 82 ? -13.001 -18.694 -15.966 1.00 87.25 82 ASN A C 1
ATOM 653 O O . ASN A 1 82 ? -13.006 -19.631 -16.762 1.00 87.25 82 ASN A O 1
ATOM 657 N N . GLY A 1 83 ? -13.164 -18.891 -14.652 1.00 86.88 83 GLY A N 1
ATOM 658 C CA . GLY A 1 83 ? -13.369 -20.216 -14.055 1.00 86.88 83 GLY A CA 1
ATOM 659 C C . GLY A 1 83 ? -12.161 -21.154 -14.168 1.00 86.88 83 GLY A C 1
ATOM 660 O O . GLY A 1 83 ? -12.317 -22.371 -14.098 1.00 86.88 83 GLY A O 1
ATOM 661 N N . ASN A 1 84 ? -10.957 -20.602 -14.339 1.00 85.00 84 ASN A N 1
ATOM 662 C CA . ASN A 1 84 ? -9.704 -21.363 -14.361 1.00 85.00 84 ASN A CA 1
ATOM 663 C C . ASN A 1 84 ? -9.313 -21.867 -12.961 1.00 85.00 84 ASN A C 1
ATOM 665 O O . ASN A 1 84 ? -8.538 -22.814 -12.844 1.00 85.00 84 ASN A O 1
ATOM 669 N N . TRP A 1 85 ? -9.814 -21.205 -11.915 1.00 90.50 85 TRP A N 1
ATOM 670 C CA . TRP A 1 85 ? -9.733 -21.605 -10.510 1.00 90.50 85 TRP A CA 1
ATOM 671 C C . TRP A 1 85 ? -10.821 -20.885 -9.707 1.00 90.50 85 TRP A C 1
ATOM 673 O O . TRP A 1 85 ? -11.398 -19.902 -10.163 1.00 90.50 85 TRP A O 1
ATOM 683 N N . SER A 1 86 ? -11.069 -21.347 -8.484 1.00 88.94 86 SER A N 1
ATOM 684 C CA . SER A 1 86 ? -12.121 -20.836 -7.595 1.00 88.94 86 SER A CA 1
ATOM 685 C C . SER A 1 86 ? -11.579 -20.090 -6.376 1.00 88.94 86 SER A C 1
ATOM 687 O O . SER A 1 86 ? -12.321 -19.392 -5.691 1.00 88.94 86 SER A O 1
ATOM 689 N N . ASN A 1 87 ? -10.302 -20.281 -6.033 1.00 87.94 87 ASN A N 1
ATOM 690 C CA . ASN A 1 87 ? -9.706 -19.693 -4.836 1.00 87.94 87 ASN A CA 1
ATOM 691 C C . ASN A 1 87 ? -8.177 -19.573 -4.934 1.00 87.94 87 ASN A C 1
ATOM 693 O O . ASN A 1 87 ? -7.526 -20.150 -5.807 1.00 87.94 87 ASN A O 1
ATOM 697 N N . THR A 1 88 ? -7.592 -18.845 -3.981 1.00 87.00 88 THR A N 1
ATOM 698 C CA . THR A 1 88 ? -6.142 -18.604 -3.892 1.00 87.00 88 THR A CA 1
ATOM 699 C C . THR A 1 88 ? -5.316 -19.881 -3.737 1.00 87.00 88 THR A C 1
ATOM 701 O O . THR A 1 88 ? -4.174 -19.923 -4.194 1.00 87.00 88 THR A O 1
ATOM 704 N N . SER A 1 89 ? -5.859 -20.923 -3.097 1.00 87.31 89 SER A N 1
ATOM 705 C CA . SER A 1 89 ? -5.137 -22.185 -2.885 1.00 87.31 89 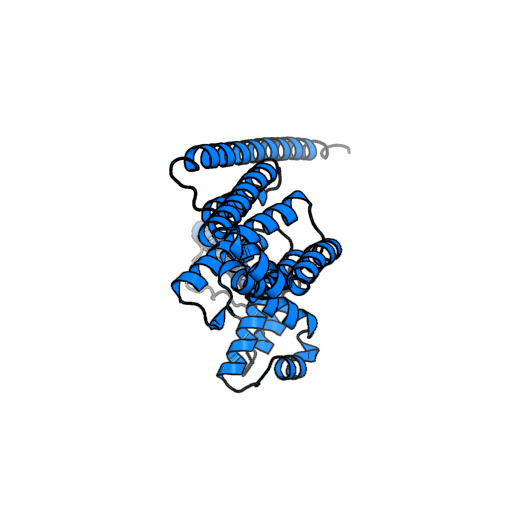SER A CA 1
ATOM 706 C C . SER A 1 89 ? -5.021 -22.979 -4.180 1.00 87.31 89 SER A C 1
ATOM 708 O O . SER A 1 89 ? -3.931 -23.445 -4.497 1.00 87.31 89 SER A O 1
ATOM 710 N N . GLU A 1 90 ? -6.102 -23.051 -4.951 1.00 88.44 90 GLU A N 1
ATOM 711 C CA . GLU A 1 90 ? -6.128 -23.689 -6.267 1.00 88.44 90 GLU A CA 1
ATOM 712 C C . GLU A 1 90 ? -5.199 -22.969 -7.255 1.00 88.44 90 GLU A C 1
ATOM 714 O O . GLU A 1 90 ? -4.354 -23.603 -7.887 1.00 88.44 90 GLU A O 1
ATOM 719 N N . PHE A 1 91 ? -5.246 -21.632 -7.303 1.00 87.06 91 PHE A N 1
ATOM 720 C CA . PHE A 1 91 ? -4.304 -20.851 -8.108 1.00 87.06 91 PHE A CA 1
ATOM 721 C C . PHE A 1 91 ? -2.841 -21.134 -7.733 1.00 87.06 91 PHE A C 1
ATOM 723 O O . PHE A 1 91 ? -1.998 -21.329 -8.615 1.00 87.06 91 PHE A O 1
ATOM 730 N N . ALA A 1 92 ? -2.528 -21.155 -6.432 1.00 85.44 92 ALA A N 1
ATOM 731 C CA . ALA A 1 92 ? -1.175 -21.405 -5.942 1.00 85.44 92 ALA A CA 1
ATOM 732 C C . ALA A 1 92 ? -0.699 -22.839 -6.225 1.00 85.44 92 ALA A C 1
ATOM 734 O O . ALA A 1 92 ? 0.499 -23.054 -6.400 1.00 85.44 92 ALA A O 1
ATOM 735 N N . GLU A 1 93 ? -1.608 -23.813 -6.267 1.00 85.50 93 GLU A N 1
ATOM 736 C CA . GLU A 1 93 ? -1.298 -25.200 -6.606 1.00 85.50 93 GLU A CA 1
ATOM 737 C C . GLU A 1 93 ? -0.990 -25.354 -8.099 1.00 85.50 93 GLU A C 1
ATOM 739 O O . GLU A 1 93 ? 0.085 -25.846 -8.451 1.00 85.50 93 GLU A O 1
ATOM 744 N N . ILE A 1 94 ? -1.868 -24.838 -8.966 1.00 83.56 94 ILE A N 1
ATOM 745 C CA . ILE A 1 94 ? -1.691 -24.852 -10.428 1.00 83.56 94 ILE A CA 1
ATOM 746 C C . ILE A 1 94 ? -0.395 -24.132 -10.824 1.00 83.56 94 ILE A C 1
ATOM 748 O O . ILE A 1 94 ? 0.347 -24.583 -11.698 1.00 83.56 94 ILE A O 1
ATOM 752 N N . ASN A 1 95 ? -0.085 -23.021 -10.151 1.00 80.88 95 ASN A N 1
ATOM 753 C CA . ASN A 1 95 ? 1.071 -22.184 -10.460 1.00 80.88 95 ASN A CA 1
ATOM 754 C C . ASN A 1 95 ? 2.256 -22.393 -9.506 1.00 80.88 95 ASN A C 1
ATOM 756 O O . ASN A 1 95 ? 3.157 -21.555 -9.471 1.00 80.88 95 ASN A O 1
ATOM 760 N N . ARG A 1 96 ? 2.317 -23.514 -8.773 1.00 78.69 96 ARG A N 1
ATOM 761 C CA . ARG A 1 96 ? 3.350 -23.785 -7.752 1.00 78.69 96 ARG A CA 1
ATOM 762 C C . ARG A 1 96 ? 4.789 -23.641 -8.255 1.00 78.69 96 ARG A C 1
ATOM 764 O O . ARG A 1 96 ? 5.670 -23.241 -7.497 1.00 78.69 96 ARG A O 1
ATOM 771 N N . ASN A 1 97 ? 5.031 -23.997 -9.516 1.00 77.56 97 ASN A N 1
ATOM 772 C CA . ASN A 1 97 ? 6.358 -23.920 -10.134 1.00 77.56 97 ASN A CA 1
ATOM 773 C C . ASN A 1 97 ? 6.693 -22.518 -10.671 1.00 77.56 97 ASN A C 1
ATOM 775 O O . ASN A 1 97 ? 7.843 -22.264 -11.005 1.00 77.56 97 ASN A O 1
ATOM 779 N N . LYS A 1 98 ? 5.699 -21.625 -10.750 1.00 76.94 98 LYS A N 1
ATOM 780 C CA . LYS A 1 98 ? 5.830 -20.250 -11.252 1.00 76.94 98 LYS A CA 1
ATOM 781 C C . LYS A 1 98 ? 5.902 -19.245 -10.101 1.00 76.94 98 LYS A C 1
ATOM 783 O O . LYS A 1 98 ? 6.736 -18.346 -10.114 1.00 76.94 98 LYS A O 1
ATOM 788 N N . PHE A 1 99 ? 5.072 -19.425 -9.071 1.00 77.06 99 PHE A N 1
ATOM 789 C CA . PHE A 1 99 ? 4.967 -18.510 -7.936 1.00 77.06 99 PHE A CA 1
ATOM 790 C C . PHE A 1 99 ? 4.900 -19.265 -6.608 1.00 77.06 99 PHE A C 1
ATOM 792 O O . PHE A 1 99 ? 4.274 -20.316 -6.488 1.00 77.06 99 PHE A O 1
ATOM 799 N N . SER A 1 100 ? 5.508 -18.699 -5.563 1.00 80.81 100 SER A N 1
ATOM 800 C CA . SER A 1 100 ? 5.342 -19.237 -4.210 1.00 80.81 100 SER A CA 1
ATOM 801 C C . SER A 1 100 ? 4.016 -18.774 -3.600 1.00 80.81 100 SER A C 1
ATOM 803 O O . SER A 1 100 ? 3.631 -17.616 -3.761 1.00 80.81 100 SER A O 1
ATOM 805 N N . LYS A 1 101 ? 3.361 -19.629 -2.804 1.00 83.12 101 LYS A N 1
ATOM 806 C CA . LYS A 1 101 ? 2.141 -19.258 -2.056 1.00 83.12 101 LYS A CA 1
ATOM 807 C C . LYS A 1 101 ? 2.328 -17.989 -1.210 1.00 83.12 101 LYS A C 1
ATOM 809 O O . LYS A 1 101 ? 1.431 -17.161 -1.135 1.00 83.12 101 LYS A O 1
ATOM 814 N N . LYS A 1 102 ? 3.515 -17.811 -0.616 1.00 87.00 102 LYS A N 1
ATOM 815 C CA . LYS A 1 102 ? 3.862 -16.611 0.164 1.00 87.00 102 LYS A CA 1
ATOM 816 C C . LYS A 1 102 ? 3.936 -15.347 -0.695 1.00 87.00 102 LYS A C 1
ATOM 818 O O . LYS A 1 102 ? 3.581 -14.280 -0.211 1.00 87.00 102 LYS A O 1
ATOM 823 N N . ALA A 1 103 ? 4.404 -15.460 -1.939 1.00 85.31 103 ALA A N 1
ATOM 824 C CA . ALA A 1 103 ? 4.447 -14.333 -2.868 1.00 85.31 103 ALA A CA 1
ATOM 825 C C . ALA A 1 103 ? 3.034 -13.903 -3.278 1.00 85.31 103 ALA A C 1
ATOM 827 O O . ALA A 1 103 ? 2.759 -12.711 -3.282 1.00 85.31 103 ALA A O 1
ATOM 828 N N . LEU A 1 104 ? 2.130 -14.860 -3.522 1.00 86.00 104 LEU A N 1
ATOM 829 C CA . LEU A 1 104 ? 0.720 -14.561 -3.787 1.00 86.00 104 LEU A CA 1
ATOM 830 C C . LEU A 1 104 ? 0.044 -13.881 -2.597 1.00 86.00 104 LEU A C 1
ATOM 832 O O . LEU A 1 104 ? -0.623 -12.870 -2.770 1.00 86.00 104 LEU A O 1
ATOM 836 N N . GLU A 1 105 ? 0.232 -14.412 -1.388 1.00 91.06 105 GLU A N 1
ATOM 837 C CA . GLU A 1 105 ? -0.329 -13.808 -0.176 1.00 91.06 105 GLU A CA 1
ATOM 838 C C . GLU A 1 105 ? 0.169 -12.366 0.000 1.00 91.06 105 GLU A C 1
ATOM 840 O O . GLU A 1 105 ? -0.627 -11.457 0.211 1.00 91.06 105 GLU A O 1
ATOM 845 N N . ALA A 1 106 ? 1.477 -12.138 -0.153 1.00 93.25 106 ALA A N 1
ATOM 846 C CA . ALA A 1 106 ? 2.059 -10.801 -0.092 1.00 93.25 106 ALA A CA 1
ATOM 847 C C . ALA A 1 106 ? 1.515 -9.870 -1.188 1.00 93.25 106 ALA A C 1
ATOM 849 O O . ALA A 1 106 ? 1.268 -8.697 -0.921 1.00 93.25 106 ALA A O 1
ATOM 850 N N . ALA A 1 107 ? 1.304 -10.382 -2.403 1.00 92.44 107 ALA A N 1
ATOM 851 C CA . ALA A 1 107 ? 0.766 -9.614 -3.518 1.00 92.44 107 ALA A CA 1
ATOM 852 C C . ALA A 1 107 ? -0.692 -9.197 -3.282 1.00 92.44 107 ALA A C 1
ATOM 854 O O . ALA A 1 107 ? -1.025 -8.032 -3.484 1.00 92.44 107 ALA A O 1
ATOM 855 N N . LEU A 1 108 ? -1.526 -10.106 -2.772 1.00 92.12 108 LEU A N 1
ATOM 856 C CA . LEU A 1 108 ? -2.910 -9.808 -2.397 1.00 92.12 108 LEU A CA 1
ATOM 857 C C . LEU A 1 108 ? -2.973 -8.780 -1.261 1.00 92.12 108 LEU A C 1
ATOM 859 O O . LEU A 1 108 ? -3.696 -7.796 -1.361 1.00 92.12 108 LEU A O 1
ATOM 863 N N . ILE A 1 109 ? -2.147 -8.941 -0.223 1.00 95.38 109 ILE A N 1
ATOM 864 C CA . ILE A 1 109 ? -2.049 -7.958 0.866 1.00 95.38 109 ILE A CA 1
ATOM 865 C C . ILE A 1 109 ? -1.618 -6.589 0.330 1.00 95.38 109 ILE A C 1
ATOM 867 O O . ILE A 1 109 ? -2.194 -5.571 0.702 1.00 95.38 109 ILE A O 1
ATOM 871 N N . PHE A 1 110 ? -0.618 -6.555 -0.554 1.00 95.50 110 PHE A N 1
ATOM 872 C CA . PHE A 1 110 ? -0.190 -5.315 -1.192 1.00 95.50 110 PHE A CA 1
ATOM 873 C C . PHE A 1 110 ? -1.325 -4.683 -1.999 1.00 95.50 110 PHE A C 1
ATOM 875 O O . PHE A 1 110 ? -1.461 -3.466 -1.981 1.00 95.50 110 PHE A O 1
ATOM 882 N N . SER A 1 111 ? -2.161 -5.486 -2.665 1.00 91.81 111 SER A N 1
ATOM 883 C CA . SER A 1 111 ? -3.288 -4.981 -3.451 1.00 91.81 111 SER A CA 1
ATOM 884 C C . SER A 1 111 ? -4.423 -4.367 -2.632 1.00 91.81 111 SER A C 1
ATOM 886 O O . SER A 1 111 ? -5.169 -3.571 -3.189 1.00 91.81 111 SER A O 1
ATOM 888 N N . ASN A 1 112 ? -4.510 -4.679 -1.335 1.00 89.38 112 ASN A N 1
ATOM 889 C CA . ASN A 1 112 ? -5.497 -4.090 -0.425 1.00 89.38 112 ASN A CA 1
ATOM 890 C C . ASN A 1 112 ? -5.139 -2.659 0.005 1.00 89.38 112 ASN A C 1
ATOM 892 O O . ASN A 1 112 ? -5.966 -1.968 0.593 1.00 89.38 112 ASN A O 1
ATOM 896 N N . LEU A 1 113 ? -3.902 -2.216 -0.234 1.00 94.94 113 LEU A N 1
ATOM 897 C CA . LEU A 1 113 ? -3.519 -0.824 -0.022 1.00 94.94 113 LEU A CA 1
ATOM 898 C C . LEU A 1 113 ? -4.085 0.047 -1.146 1.00 94.94 113 LEU A C 1
ATOM 900 O O . LEU A 1 113 ? -4.114 -0.372 -2.307 1.00 94.94 113 LEU A O 1
ATOM 904 N N . SER A 1 114 ? -4.463 1.282 -0.810 1.00 93.56 114 SER A N 1
ATOM 905 C CA . SER A 1 114 ? -4.896 2.260 -1.808 1.00 93.56 114 SER A CA 1
ATOM 906 C C . SER A 1 114 ? -3.795 2.518 -2.844 1.00 93.56 114 SER A C 1
ATOM 908 O O . SER A 1 114 ? -2.603 2.295 -2.593 1.00 93.56 114 SER A O 1
ATOM 910 N N . GLU A 1 115 ? -4.185 2.975 -4.032 1.00 92.88 115 GLU A N 1
ATOM 911 C CA . GLU A 1 115 ? -3.244 3.293 -5.107 1.00 92.88 115 GLU A CA 1
ATOM 912 C C . GLU A 1 115 ? -2.192 4.311 -4.654 1.00 92.88 115 GLU A C 1
ATOM 914 O O . GLU A 1 115 ? -0.997 4.087 -4.850 1.00 92.88 115 GLU A O 1
ATOM 919 N N . GLU A 1 116 ? -2.619 5.340 -3.924 1.00 94.00 116 GLU A N 1
ATOM 920 C CA . GLU A 1 116 ? -1.755 6.384 -3.381 1.00 94.00 116 GLU A CA 1
ATOM 921 C C . GLU A 1 116 ? -0.684 5.811 -2.444 1.00 94.00 116 GLU A C 1
ATOM 923 O O . GLU A 1 116 ? 0.473 6.225 -2.488 1.00 94.00 116 GLU A O 1
ATOM 928 N N . ILE A 1 117 ? -1.031 4.816 -1.617 1.00 96.31 117 ILE A N 1
ATOM 929 C CA . ILE A 1 117 ? -0.067 4.167 -0.717 1.00 96.31 117 ILE A CA 1
ATOM 930 C C . ILE A 1 117 ? 0.884 3.236 -1.479 1.00 96.31 117 ILE A C 1
ATOM 932 O O . ILE A 1 117 ? 2.069 3.144 -1.139 1.00 96.31 117 ILE A O 1
ATOM 936 N N . ARG A 1 118 ? 0.404 2.554 -2.524 1.00 95.12 118 ARG A N 1
ATOM 937 C CA . ARG A 1 118 ? 1.253 1.693 -3.364 1.00 95.12 118 ARG A CA 1
ATOM 938 C C . ARG A 1 118 ? 2.263 2.499 -4.179 1.00 95.12 118 ARG A C 1
ATOM 940 O O . ARG A 1 118 ? 3.385 2.022 -4.365 1.00 95.12 118 ARG A O 1
ATOM 947 N N . GLU A 1 119 ? 1.920 3.720 -4.588 1.00 94.00 119 GLU A N 1
ATOM 948 C CA . GLU A 1 119 ? 2.791 4.597 -5.383 1.00 94.00 119 GLU A CA 1
ATOM 949 C C . GLU A 1 119 ? 4.127 4.898 -4.690 1.00 94.00 119 GLU A C 1
ATOM 951 O O . GLU A 1 119 ? 5.173 4.951 -5.337 1.00 94.00 119 GLU A O 1
ATOM 956 N N . TYR A 1 120 ? 4.154 4.950 -3.354 1.00 93.44 120 TYR A N 1
ATOM 957 C CA . TYR A 1 120 ? 5.402 5.107 -2.600 1.00 93.44 120 TYR A CA 1
ATOM 958 C C . TYR A 1 120 ? 6.417 3.981 -2.840 1.00 93.44 120 TYR A C 1
ATOM 960 O O . TYR A 1 120 ? 7.629 4.212 -2.756 1.00 93.44 120 TYR A O 1
ATOM 968 N N . VAL A 1 121 ? 5.956 2.764 -3.144 1.00 93.25 121 VAL A N 1
ATOM 969 C CA . VAL A 1 121 ? 6.844 1.657 -3.523 1.00 93.25 121 VAL A CA 1
ATOM 970 C C . VAL A 1 121 ? 7.352 1.857 -4.950 1.00 93.25 121 VAL A C 1
ATOM 972 O O . VAL A 1 121 ? 8.552 1.725 -5.182 1.00 93.25 121 VAL A O 1
ATOM 975 N N . PHE A 1 122 ? 6.481 2.254 -5.884 1.00 89.44 122 PHE A N 1
ATOM 976 C CA . PHE A 1 122 ? 6.839 2.463 -7.292 1.00 89.44 122 PHE A CA 1
ATOM 977 C C . PHE A 1 122 ? 7.838 3.603 -7.504 1.00 89.44 122 PHE A C 1
ATOM 979 O O . PHE A 1 122 ? 8.759 3.473 -8.313 1.00 89.44 122 PHE A O 1
ATOM 986 N N . VAL A 1 123 ? 7.731 4.692 -6.736 1.00 87.81 123 VAL A N 1
ATOM 987 C CA . VAL A 1 123 ? 8.722 5.783 -6.764 1.00 87.81 123 VAL A CA 1
ATOM 988 C C . VAL A 1 123 ? 10.000 5.462 -5.975 1.00 87.81 123 VAL A C 1
ATOM 990 O O . VAL A 1 123 ? 10.921 6.283 -5.927 1.00 87.81 123 VAL A O 1
ATOM 993 N N . GLY A 1 124 ? 10.074 4.289 -5.336 1.00 86.94 124 GLY A N 1
ATOM 994 C CA . GLY A 1 124 ? 11.220 3.850 -4.541 1.00 86.94 124 GLY A CA 1
ATOM 995 C C . GLY A 1 124 ? 11.407 4.626 -3.232 1.00 86.94 124 GLY A C 1
ATOM 996 O O . GLY A 1 124 ? 12.532 4.737 -2.733 1.00 86.94 124 GLY A O 1
ATOM 997 N N . ALA A 1 125 ? 10.340 5.208 -2.676 1.00 89.12 125 ALA A N 1
ATOM 998 C CA . ALA A 1 125 ? 10.390 5.884 -1.378 1.00 89.12 125 ALA A CA 1
ATOM 999 C C . ALA A 1 125 ? 10.515 4.881 -0.223 1.00 89.12 125 ALA A C 1
ATOM 1001 O O . ALA A 1 125 ? 11.214 5.142 0.758 1.00 89.12 125 ALA A O 1
ATOM 1002 N N . VAL A 1 126 ? 9.882 3.716 -0.364 1.00 92.25 126 VAL A N 1
ATOM 1003 C CA . VAL A 1 126 ? 9.838 2.649 0.642 1.00 92.25 126 VAL A CA 1
ATOM 1004 C C . VAL A 1 126 ? 9.964 1.271 -0.018 1.00 92.25 126 VAL A C 1
ATOM 1006 O O . VAL A 1 126 ? 9.499 1.086 -1.142 1.00 92.25 126 VAL A O 1
ATOM 1009 N N . PRO A 1 127 ? 10.582 0.274 0.643 1.00 92.88 127 PRO A N 1
ATOM 1010 C CA . PRO A 1 127 ? 10.688 -1.063 0.066 1.00 92.88 127 PRO A CA 1
ATOM 1011 C C . PRO A 1 127 ? 9.342 -1.811 0.099 1.00 92.88 127 PRO A C 1
ATOM 1013 O O . PRO A 1 127 ? 8.557 -1.644 1.032 1.00 92.88 127 PRO A O 1
ATOM 1016 N N . TYR A 1 128 ? 9.127 -2.712 -0.866 1.00 94.38 128 TYR A N 1
ATOM 1017 C CA . TYR A 1 128 ? 7.913 -3.535 -0.985 1.00 94.38 128 TYR A CA 1
ATOM 1018 C C . TYR A 1 128 ? 7.590 -4.336 0.289 1.00 94.38 128 TYR A C 1
ATOM 1020 O O . TYR A 1 128 ? 6.483 -4.270 0.810 1.00 94.38 128 TYR A O 1
ATOM 1028 N N . GLY A 1 129 ? 8.565 -5.064 0.844 1.00 95.50 129 GLY A N 1
ATOM 1029 C CA . GLY A 1 129 ? 8.325 -5.959 1.983 1.00 95.50 129 GLY A CA 1
ATOM 1030 C C . GLY A 1 129 ? 7.779 -5.271 3.253 1.00 95.50 129 GLY A C 1
ATOM 1031 O O . GLY A 1 129 ? 6.766 -5.724 3.776 1.00 95.50 129 GLY A O 1
ATOM 1032 N N . PRO A 1 130 ? 8.387 -4.178 3.760 1.00 96.69 130 PRO A N 1
ATOM 1033 C CA . PRO A 1 130 ? 7.815 -3.380 4.848 1.00 96.69 130 PRO A CA 1
ATOM 1034 C C . PRO A 1 130 ? 6.400 -2.863 4.569 1.00 96.69 130 PRO A C 1
ATOM 1036 O O . PRO A 1 130 ? 5.595 -2.786 5.492 1.00 96.69 130 PRO A O 1
ATOM 1039 N N . ILE A 1 131 ? 6.094 -2.532 3.311 1.00 97.00 131 ILE A N 1
ATOM 1040 C CA . ILE A 1 131 ? 4.770 -2.052 2.909 1.00 97.00 131 ILE A CA 1
ATOM 1041 C C . ILE A 1 131 ? 3.740 -3.177 2.869 1.00 97.00 131 ILE A C 1
ATOM 1043 O O . ILE A 1 131 ? 2.603 -2.958 3.264 1.00 97.00 131 ILE A O 1
ATOM 1047 N N . VAL A 1 132 ? 4.124 -4.403 2.513 1.00 97.25 132 VAL A N 1
ATOM 1048 C CA . VAL A 1 132 ? 3.249 -5.574 2.691 1.00 97.25 132 VAL A CA 1
ATOM 1049 C C . VAL A 1 132 ? 2.878 -5.757 4.166 1.00 97.25 132 VAL A C 1
ATOM 1051 O O . VAL A 1 132 ? 1.723 -6.029 4.477 1.00 97.25 132 VAL A O 1
ATOM 1054 N N . GLU A 1 133 ? 3.822 -5.572 5.094 1.00 97.44 133 GLU A N 1
ATOM 1055 C CA . GLU A 1 133 ? 3.524 -5.662 6.531 1.00 97.44 133 GLU A CA 1
ATOM 1056 C C . GLU A 1 133 ? 2.598 -4.531 7.013 1.00 97.44 133 GLU A C 1
ATOM 1058 O O . GLU A 1 133 ? 1.779 -4.771 7.896 1.00 97.44 133 GLU A O 1
ATOM 1063 N N . LEU A 1 134 ? 2.664 -3.340 6.404 1.00 97.56 134 LEU A N 1
ATOM 1064 C CA . LEU A 1 134 ? 1.653 -2.290 6.582 1.00 97.56 134 LEU A CA 1
ATOM 1065 C C . LEU A 1 134 ? 0.298 -2.716 5.988 1.00 97.56 134 LEU A C 1
ATOM 1067 O O . LEU A 1 134 ? -0.726 -2.564 6.631 1.00 97.56 134 LEU A O 1
ATOM 1071 N N . GLY A 1 135 ? 0.260 -3.330 4.804 1.00 96.94 135 GLY A N 1
ATOM 1072 C CA . GLY A 1 135 ? -0.984 -3.836 4.207 1.00 96.94 135 GLY A CA 1
ATOM 1073 C C . GLY A 1 135 ? -1.731 -4.829 5.105 1.00 96.94 135 GLY A C 1
ATOM 1074 O O . GLY A 1 135 ? -2.960 -4.829 5.143 1.00 96.94 135 GLY A O 1
ATOM 1075 N N . ARG A 1 136 ? -1.008 -5.622 5.912 1.00 96.81 136 ARG A N 1
ATOM 1076 C CA . ARG A 1 136 ? -1.613 -6.535 6.903 1.00 96.81 136 ARG A CA 1
ATOM 1077 C C . ARG A 1 136 ? -2.418 -5.806 7.985 1.00 96.81 136 ARG A C 1
ATOM 1079 O O . ARG A 1 136 ? -3.246 -6.443 8.630 1.00 96.81 136 ARG A O 1
ATOM 1086 N N . THR A 1 137 ? -2.184 -4.510 8.204 1.00 96.69 137 THR A N 1
ATOM 1087 C CA . THR A 1 137 ? -2.884 -3.724 9.228 1.00 96.69 137 THR A CA 1
ATOM 1088 C C . THR A 1 137 ? -4.222 -3.171 8.761 1.00 96.69 137 THR A C 1
ATOM 1090 O O . THR A 1 137 ? -4.999 -2.767 9.614 1.00 96.69 137 THR A O 1
ATOM 1093 N N . VAL A 1 138 ? -4.507 -3.148 7.453 1.00 96.50 138 VAL A N 1
ATOM 1094 C CA . VAL A 1 138 ? -5.700 -2.482 6.897 1.00 96.50 138 VAL A CA 1
ATOM 1095 C C . VAL A 1 138 ? -6.993 -3.065 7.471 1.00 96.50 138 VAL A C 1
ATOM 1097 O O . VAL A 1 138 ? -7.746 -2.336 8.109 1.00 96.50 138 VAL A O 1
ATOM 1100 N N . GLU A 1 139 ? -7.217 -4.377 7.336 1.00 95.38 139 GLU A N 1
ATOM 1101 C CA . GLU A 1 139 ? -8.450 -5.014 7.834 1.00 95.38 139 GLU A CA 1
ATOM 1102 C C . GLU A 1 139 ? -8.594 -4.946 9.366 1.00 95.38 139 GLU A C 1
ATOM 1104 O O . GLU A 1 139 ? -9.662 -4.558 9.846 1.00 95.38 139 GLU A O 1
ATOM 1109 N N . PRO A 1 140 ? -7.558 -5.263 10.175 1.00 95.56 140 PRO A N 1
ATOM 1110 C CA . PRO A 1 140 ? -7.655 -5.100 11.625 1.00 95.56 140 PRO A CA 1
ATOM 1111 C C . PRO A 1 140 ? -7.920 -3.652 12.051 1.00 95.56 140 PRO A C 1
ATOM 1113 O O . PRO A 1 140 ? -8.720 -3.425 12.956 1.00 95.56 140 PRO A O 1
ATOM 1116 N N . HIS A 1 141 ? -7.289 -2.673 11.392 1.00 96.44 141 HIS A N 1
ATOM 1117 C CA . HIS A 1 141 ? -7.490 -1.262 11.708 1.00 96.44 141 HIS A CA 1
ATOM 1118 C C . HIS A 1 141 ? -8.912 -0.819 11.365 1.00 96.44 141 HIS A C 1
ATOM 1120 O O . HIS A 1 141 ? -9.571 -0.217 12.204 1.00 96.44 141 HIS A O 1
ATOM 1126 N N . ARG A 1 142 ? -9.418 -1.191 10.185 1.00 96.00 142 ARG A N 1
ATOM 1127 C CA . ARG A 1 142 ? -10.799 -0.931 9.760 1.00 96.00 142 ARG A CA 1
ATOM 1128 C C . ARG A 1 142 ? -11.814 -1.465 10.762 1.00 96.00 142 ARG A C 1
ATOM 1130 O O . ARG A 1 142 ? -12.660 -0.713 11.240 1.00 96.00 142 ARG A O 1
ATOM 1137 N N . ARG A 1 143 ? -11.680 -2.739 11.145 1.00 94.81 143 ARG A N 1
ATOM 1138 C CA . ARG A 1 143 ? -12.539 -3.366 12.158 1.00 94.81 143 ARG A CA 1
ATOM 1139 C C . ARG A 1 143 ? -12.451 -2.635 13.496 1.00 94.81 143 ARG A C 1
ATOM 1141 O O . ARG A 1 143 ? -13.478 -2.409 14.131 1.00 94.81 143 ARG A O 1
ATOM 1148 N N . TYR A 1 144 ? -11.245 -2.263 13.920 1.00 94.88 144 TYR A N 1
ATOM 1149 C CA . TYR A 1 144 ? -11.036 -1.513 15.155 1.00 94.88 144 TYR A CA 1
ATOM 1150 C C . TYR A 1 144 ? -11.715 -0.140 15.121 1.00 94.88 144 TYR A C 1
ATOM 1152 O O . TYR A 1 144 ? -12.418 0.192 16.069 1.00 94.88 144 TYR A O 1
ATOM 1160 N N . LEU A 1 145 ? -11.554 0.638 14.045 1.00 94.88 145 LEU A N 1
ATOM 1161 C CA . LEU A 1 145 ? -12.170 1.961 13.912 1.00 94.88 145 LEU A CA 1
ATOM 1162 C C . LEU A 1 145 ? -13.702 1.871 13.905 1.00 94.88 145 LEU A C 1
ATOM 1164 O O . LEU A 1 145 ? -14.348 2.601 14.656 1.00 94.88 145 LEU A O 1
ATOM 1168 N N . ALA A 1 146 ? -14.268 0.934 13.137 1.00 94.00 146 ALA A N 1
ATOM 1169 C CA . ALA A 1 146 ? -15.711 0.701 13.080 1.00 94.00 146 ALA A CA 1
ATOM 1170 C C . ALA A 1 146 ? -16.287 0.367 14.468 1.00 94.00 146 ALA A C 1
ATOM 1172 O O . ALA A 1 146 ? -17.212 1.026 14.947 1.00 94.00 146 ALA A O 1
ATOM 1173 N N . ASN A 1 147 ? -15.667 -0.573 15.185 1.00 91.56 147 ASN A N 1
ATOM 1174 C CA . ASN A 1 147 ? -16.117 -0.949 16.525 1.00 91.56 147 ASN A CA 1
ATOM 1175 C C . ASN A 1 147 ? -15.932 0.194 17.540 1.00 91.56 147 ASN A C 1
ATOM 1177 O O . ASN A 1 147 ? -16.837 0.501 18.324 1.00 91.56 147 ASN A O 1
ATOM 1181 N N . LYS A 1 148 ? -14.767 0.853 17.523 1.00 90.38 148 LYS A N 1
ATOM 1182 C CA . LYS A 1 148 ? -14.390 1.865 18.517 1.00 90.38 148 LYS A CA 1
ATOM 1183 C C . LYS A 1 148 ? -15.127 3.190 18.366 1.00 90.38 148 LYS A C 1
ATOM 1185 O O . LYS A 1 148 ? -15.381 3.829 19.385 1.00 90.38 148 LYS A O 1
ATOM 1190 N N . TYR A 1 149 ? -15.471 3.615 17.158 1.00 90.38 149 TYR A N 1
ATOM 1191 C CA . TYR A 1 149 ? -16.088 4.931 16.953 1.00 90.38 149 TYR A CA 1
ATOM 1192 C C . TYR A 1 149 ? -17.553 4.851 16.523 1.00 90.38 149 TYR A C 1
ATOM 1194 O O . TYR A 1 149 ? -18.305 5.767 16.834 1.00 90.38 149 TYR A O 1
ATOM 1202 N N . PHE A 1 150 ? -17.990 3.735 15.930 1.00 89.44 150 PHE A N 1
ATOM 1203 C CA . PHE A 1 150 ? -19.339 3.597 15.371 1.00 89.44 150 PHE A CA 1
ATOM 1204 C C . PHE A 1 150 ? -20.173 2.471 16.011 1.00 89.44 150 PHE A C 1
ATOM 1206 O O . PHE A 1 150 ? -21.328 2.279 15.644 1.00 89.44 150 PHE A O 1
ATOM 1213 N N . ASP A 1 151 ? -19.623 1.737 16.990 1.00 87.94 151 ASP A N 1
ATOM 1214 C CA . ASP A 1 151 ? -20.300 0.619 17.684 1.00 87.94 151 ASP A CA 1
ATOM 1215 C C . ASP A 1 151 ? -20.831 -0.476 16.738 1.00 87.94 151 ASP A C 1
ATOM 1217 O O . ASP A 1 151 ? -21.845 -1.110 17.032 1.00 87.94 151 ASP A O 1
ATOM 1221 N N . SER A 1 152 ? -20.174 -0.680 15.593 1.00 90.25 152 SER A N 1
ATOM 1222 C CA . SER A 1 152 ? -20.663 -1.557 14.528 1.00 90.25 152 SER A CA 1
ATOM 1223 C C . SER A 1 152 ? -19.528 -2.293 13.820 1.00 90.25 152 SER A C 1
ATOM 1225 O O . SER A 1 152 ? -18.369 -1.873 13.851 1.00 90.25 152 SER A O 1
ATOM 1227 N N . ASP A 1 153 ? -19.889 -3.370 13.126 1.00 92.62 153 ASP A N 1
ATOM 1228 C CA . ASP A 1 153 ? -19.052 -3.952 12.082 1.00 92.62 153 ASP A CA 1
ATOM 1229 C C . ASP A 1 153 ? -19.032 -3.029 10.859 1.00 92.62 153 ASP A C 1
ATOM 1231 O O . ASP A 1 153 ? -20.030 -2.366 10.552 1.00 92.62 153 ASP A O 1
ATOM 1235 N N . TYR A 1 154 ? -17.891 -2.986 10.167 1.00 93.50 154 TYR A N 1
ATOM 1236 C CA . TYR A 1 154 ? -17.650 -2.066 9.053 1.00 93.50 154 TYR A CA 1
ATOM 1237 C C . TYR A 1 154 ? -18.665 -2.255 7.921 1.00 93.50 154 TYR A C 1
ATOM 1239 O O . TYR A 1 154 ? -19.203 -1.289 7.389 1.00 93.50 154 TYR A O 1
ATOM 1247 N N . GLU A 1 155 ? -18.986 -3.504 7.592 1.00 95.19 155 GLU A N 1
ATOM 1248 C CA . GLU A 1 155 ? -19.897 -3.867 6.507 1.00 95.19 155 GLU A CA 1
ATOM 1249 C C . GLU A 1 155 ? -21.349 -3.440 6.770 1.00 95.19 155 GLU A C 1
ATOM 1251 O O . GLU A 1 155 ? -22.155 -3.413 5.842 1.00 95.19 155 GLU A O 1
ATOM 1256 N N . LEU A 1 156 ? -21.692 -3.120 8.023 1.00 95.75 156 LEU A N 1
ATOM 1257 C CA . LEU A 1 156 ? -23.028 -2.680 8.435 1.00 95.75 156 LEU A CA 1
ATOM 1258 C C . LEU A 1 156 ? -23.159 -1.153 8.526 1.00 95.75 156 LEU A C 1
ATOM 1260 O O . LEU A 1 156 ? -24.260 -0.651 8.756 1.00 95.75 156 LEU A O 1
ATOM 1264 N N . LEU A 1 157 ? -22.051 -0.425 8.374 1.00 94.69 157 LEU A N 1
ATOM 1265 C CA . LEU A 1 157 ? -22.029 1.032 8.407 1.00 94.69 157 LEU A CA 1
ATOM 1266 C C . LEU A 1 157 ? -22.681 1.652 7.168 1.00 94.69 157 LEU A C 1
ATOM 1268 O O . LEU A 1 157 ? -22.814 1.013 6.122 1.00 94.69 157 LEU A O 1
ATOM 1272 N N . SER A 1 158 ? -23.074 2.922 7.291 1.00 96.25 158 SER A N 1
ATOM 1273 C CA . SER A 1 158 ? -23.504 3.706 6.135 1.00 96.25 158 SER A CA 1
ATOM 1274 C C . SER A 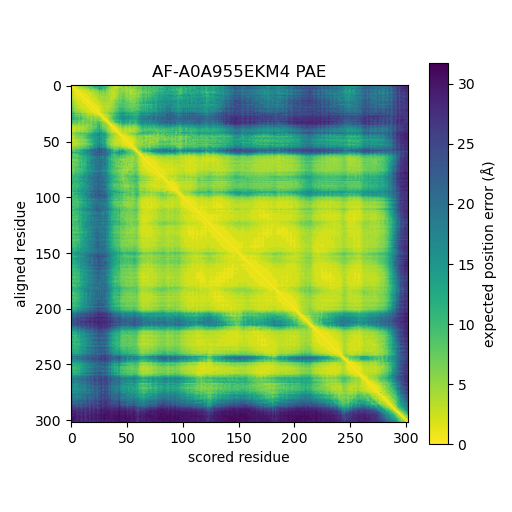1 158 ? -22.334 3.930 5.168 1.00 96.25 158 SER A C 1
ATOM 1276 O O . SER A 1 158 ? -21.171 3.895 5.569 1.00 96.25 158 SER A O 1
ATOM 1278 N N . GLU A 1 159 ? -22.627 4.194 3.893 1.00 95.62 159 GLU A N 1
ATOM 1279 C CA . GLU A 1 159 ? -21.586 4.514 2.902 1.00 95.62 159 GLU A CA 1
ATOM 1280 C C . GLU A 1 159 ? -20.752 5.741 3.315 1.00 95.62 159 GLU A C 1
ATOM 1282 O O . GLU A 1 159 ? -19.553 5.790 3.048 1.00 95.62 159 GLU A O 1
ATOM 1287 N N . GLU A 1 160 ? -21.369 6.714 3.995 1.00 95.50 160 GLU A N 1
ATOM 1288 C CA . GLU A 1 160 ? -20.694 7.912 4.506 1.00 95.50 160 GLU A CA 1
ATOM 1289 C C . GLU A 1 160 ? -19.689 7.558 5.612 1.00 95.50 160 GLU A C 1
ATOM 1291 O O . GLU A 1 160 ? -18.525 7.946 5.528 1.00 95.50 160 GLU A O 1
ATOM 1296 N N . ASP A 1 161 ? -20.091 6.741 6.587 1.00 94.62 161 ASP A N 1
ATOM 1297 C CA . ASP A 1 161 ? -19.210 6.296 7.676 1.00 94.62 161 ASP A CA 1
ATOM 1298 C C . ASP A 1 161 ? -18.078 5.390 7.162 1.00 94.62 161 ASP A C 1
ATOM 1300 O O . ASP A 1 161 ? -16.929 5.500 7.597 1.00 94.62 161 ASP A O 1
ATOM 1304 N N . GLN A 1 162 ? -18.373 4.504 6.201 1.00 96.56 162 GLN A N 1
ATOM 1305 C CA . GLN A 1 162 ? -17.355 3.679 5.543 1.00 96.56 162 GLN A CA 1
ATOM 1306 C C . GLN A 1 162 ? -16.327 4.551 4.825 1.00 96.56 162 GLN A C 1
ATOM 1308 O O . GLN A 1 162 ? -15.124 4.311 4.950 1.00 96.56 162 GLN A O 1
ATOM 1313 N N . PHE A 1 163 ? -16.788 5.582 4.114 1.00 95.50 163 PHE A N 1
ATOM 1314 C CA . PHE A 1 163 ? -15.915 6.548 3.461 1.00 95.50 163 PHE A CA 1
ATOM 1315 C C . PHE A 1 163 ? -15.039 7.298 4.473 1.00 95.50 163 PHE A C 1
ATOM 1317 O O . PHE A 1 163 ? -13.837 7.436 4.245 1.00 95.50 163 PHE A O 1
ATOM 1324 N N . GLU A 1 164 ? -15.596 7.734 5.608 1.00 95.19 164 GLU A N 1
ATOM 1325 C CA . GLU A 1 164 ? -14.811 8.390 6.659 1.00 95.19 164 GLU A CA 1
ATOM 1326 C C . GLU A 1 164 ? -13.711 7.485 7.229 1.00 95.19 164 GLU A C 1
ATOM 1328 O O . GLU A 1 164 ? -12.593 7.945 7.477 1.00 95.19 164 GLU A O 1
ATOM 1333 N N . ILE A 1 165 ? -14.012 6.198 7.428 1.00 96.56 165 ILE A N 1
ATOM 1334 C CA . ILE A 1 165 ? -13.035 5.213 7.900 1.00 96.56 165 ILE A CA 1
ATOM 1335 C C . ILE A 1 165 ? -11.934 4.987 6.860 1.00 96.56 165 ILE A C 1
ATOM 1337 O O . ILE A 1 165 ? -10.760 4.959 7.230 1.00 96.56 165 ILE A O 1
ATOM 1341 N N . GLU A 1 166 ? -12.269 4.842 5.575 1.00 96.69 166 GLU A N 1
ATOM 1342 C CA . GLU A 1 166 ? -11.254 4.651 4.529 1.00 96.69 166 GLU A CA 1
ATOM 1343 C C . GLU A 1 166 ? -10.355 5.885 4.361 1.00 96.69 166 GLU A C 1
ATOM 1345 O O . GLU A 1 166 ? -9.140 5.735 4.211 1.00 96.69 166 GLU A O 1
ATOM 1350 N N . ASP A 1 167 ? -10.913 7.097 4.451 1.00 95.69 167 ASP A N 1
ATOM 1351 C CA . ASP A 1 167 ? -10.139 8.347 4.446 1.00 95.69 167 ASP A CA 1
ATOM 1352 C C . ASP A 1 167 ? -9.159 8.402 5.632 1.00 95.69 167 ASP A C 1
ATOM 1354 O O . ASP A 1 167 ? -7.973 8.707 5.468 1.00 95.69 167 ASP A O 1
ATOM 1358 N N . GLU A 1 168 ? -9.610 8.017 6.828 1.00 97.00 168 GLU A N 1
ATOM 1359 C CA . GLU A 1 168 ? -8.744 7.944 8.007 1.00 97.00 168 GLU A CA 1
ATOM 1360 C C . GLU A 1 168 ? -7.647 6.877 7.857 1.00 97.00 168 GLU A C 1
ATOM 1362 O O . GLU A 1 168 ? -6.481 7.131 8.179 1.00 97.00 168 GLU A O 1
ATOM 1367 N N . ILE A 1 169 ? -7.974 5.694 7.326 1.00 97.50 169 ILE A N 1
ATOM 1368 C CA . ILE A 1 169 ? -6.996 4.633 7.048 1.00 97.50 169 ILE A CA 1
ATOM 1369 C C . ILE A 1 169 ? -5.956 5.109 6.032 1.00 97.50 169 ILE A C 1
ATOM 1371 O O . ILE A 1 169 ? -4.768 4.826 6.210 1.00 97.50 169 ILE A O 1
ATOM 1375 N N . LEU A 1 170 ? -6.363 5.846 4.997 1.00 96.81 170 LEU A N 1
ATOM 1376 C CA . LEU A 1 170 ? -5.460 6.427 4.008 1.00 96.81 170 LEU A CA 1
ATOM 1377 C C . LEU A 1 170 ? -4.464 7.396 4.665 1.00 96.81 170 LEU A C 1
ATOM 1379 O O . LEU A 1 170 ? -3.248 7.236 4.503 1.00 96.81 170 LEU A O 1
ATOM 1383 N N . LEU A 1 171 ? -4.951 8.357 5.457 1.00 96.38 171 LEU A N 1
ATOM 1384 C CA . LEU A 1 171 ? -4.098 9.315 6.171 1.00 96.38 171 LEU A CA 1
ATOM 1385 C C . LEU A 1 171 ? -3.163 8.614 7.165 1.00 96.38 171 LEU A C 1
ATOM 1387 O O . LEU A 1 171 ? -1.968 8.929 7.251 1.00 96.38 171 LEU A O 1
ATOM 1391 N N . TRP A 1 172 ? -3.683 7.626 7.891 1.00 97.56 172 TRP A N 1
ATOM 1392 C CA . TRP A 1 172 ? -2.900 6.829 8.822 1.00 97.56 172 TRP A CA 1
ATOM 1393 C C . TRP A 1 172 ? -1.810 6.037 8.096 1.00 97.56 172 TRP A C 1
ATOM 1395 O O . TRP A 1 172 ? -0.645 6.098 8.502 1.00 97.56 172 TRP A O 1
ATOM 1405 N N . ASN A 1 173 ? -2.136 5.366 6.991 1.00 97.88 173 ASN A N 1
ATOM 1406 C CA . ASN A 1 173 ? -1.178 4.624 6.174 1.00 97.88 173 ASN A CA 1
ATOM 1407 C C . ASN A 1 173 ? -0.087 5.547 5.634 1.00 97.88 173 ASN A C 1
ATOM 1409 O O . ASN A 1 173 ? 1.092 5.219 5.763 1.00 97.88 173 ASN A O 1
ATOM 1413 N N . ALA A 1 174 ? -0.438 6.732 5.126 1.00 96.44 174 ALA A N 1
ATOM 1414 C CA . ALA A 1 174 ? 0.543 7.720 4.683 1.00 96.44 174 ALA A CA 1
ATOM 1415 C C . ALA A 1 174 ? 1.486 8.133 5.825 1.00 96.44 174 ALA A C 1
ATOM 1417 O O . ALA A 1 174 ? 2.702 8.222 5.631 1.00 96.44 174 ALA A O 1
ATOM 1418 N N . SER A 1 175 ? 0.970 8.288 7.050 1.00 96.19 175 SER A N 1
ATOM 1419 C CA . SER A 1 175 ? 1.812 8.570 8.222 1.00 96.19 175 SER A CA 1
ATOM 1420 C C . SER A 1 175 ? 2.786 7.421 8.522 1.00 96.19 175 SER A C 1
ATOM 1422 O O . SER A 1 175 ? 3.941 7.650 8.899 1.00 96.19 175 SER A O 1
ATOM 1424 N N . LYS A 1 176 ? 2.355 6.166 8.321 1.00 96.81 176 LYS A N 1
ATOM 1425 C CA . LYS A 1 176 ? 3.187 4.974 8.532 1.00 96.81 176 LYS A CA 1
ATOM 1426 C C . LYS A 1 176 ? 4.197 4.755 7.421 1.00 96.81 176 LYS A C 1
ATOM 1428 O O . LYS A 1 176 ? 5.309 4.330 7.722 1.00 96.81 176 LYS A O 1
ATOM 1433 N N . VAL A 1 177 ? 3.872 5.105 6.182 1.00 95.75 177 VAL A N 1
ATOM 1434 C CA . VAL A 1 177 ? 4.835 5.151 5.076 1.00 95.75 177 VAL A CA 1
ATOM 1435 C C . VAL A 1 177 ? 5.970 6.115 5.410 1.00 95.75 177 VAL A C 1
ATOM 1437 O O . VAL A 1 177 ? 7.137 5.722 5.368 1.00 95.75 177 VAL A O 1
ATOM 1440 N N . ALA A 1 178 ? 5.645 7.334 5.846 1.00 93.00 178 ALA A N 1
ATOM 1441 C CA . ALA A 1 178 ? 6.650 8.312 6.254 1.00 93.00 178 ALA A CA 1
ATOM 1442 C C . ALA A 1 178 ? 7.507 7.805 7.432 1.00 93.00 178 ALA A C 1
ATOM 1444 O O . ALA A 1 178 ? 8.723 7.995 7.456 1.00 93.00 178 ALA A O 1
ATOM 1445 N N . PHE A 1 179 ? 6.906 7.083 8.385 1.00 93.31 179 PHE A N 1
ATOM 1446 C CA . PHE A 1 179 ? 7.638 6.415 9.467 1.00 93.31 179 PHE A CA 1
ATOM 1447 C C . PHE A 1 179 ? 8.571 5.297 8.968 1.00 93.31 179 PHE A C 1
ATOM 1449 O O . PHE A 1 179 ? 9.721 5.217 9.408 1.00 93.31 179 PHE A O 1
ATOM 1456 N N . ILE A 1 180 ? 8.116 4.447 8.038 1.00 94.56 180 ILE A N 1
ATOM 1457 C CA . ILE A 1 180 ? 8.948 3.417 7.393 1.00 94.56 180 ILE A CA 1
ATOM 1458 C C . ILE A 1 180 ? 10.151 4.077 6.718 1.00 94.56 180 ILE A C 1
ATOM 1460 O O . ILE A 1 180 ? 11.276 3.599 6.877 1.00 94.56 180 ILE A O 1
ATOM 1464 N N . GLN A 1 181 ? 9.921 5.180 6.004 1.00 91.31 181 GLN A N 1
ATOM 1465 C CA . GLN A 1 181 ? 10.945 5.924 5.283 1.00 91.31 181 GLN A CA 1
ATOM 1466 C C . GLN A 1 181 ? 11.958 6.574 6.235 1.00 91.31 181 GLN A C 1
ATOM 1468 O O . GLN A 1 181 ? 13.166 6.361 6.089 1.00 91.31 181 GLN A O 1
ATOM 1473 N N . SER A 1 182 ? 11.489 7.306 7.251 1.00 87.62 182 SER A N 1
ATOM 1474 C CA . SER A 1 182 ? 12.357 8.026 8.191 1.00 87.62 182 SER A CA 1
ATOM 1475 C C . SER A 1 182 ? 13.181 7.078 9.065 1.00 87.62 182 SER A C 1
ATOM 1477 O O . SER A 1 182 ? 14.355 7.337 9.339 1.00 87.62 182 SER A O 1
ATOM 1479 N N . LYS A 1 183 ? 12.610 5.933 9.459 1.00 89.88 183 LYS A N 1
ATOM 1480 C CA . LYS A 1 183 ? 13.306 4.901 10.247 1.00 89.88 183 LYS A CA 1
ATOM 1481 C C . LYS A 1 183 ? 14.016 3.845 9.409 1.00 89.88 183 LYS A C 1
ATOM 1483 O O . LYS A 1 183 ? 14.712 3.010 9.986 1.00 89.88 183 LYS A O 1
ATOM 1488 N N . ARG A 1 184 ? 13.868 3.877 8.080 1.00 89.62 184 ARG A N 1
ATOM 1489 C CA . ARG A 1 184 ? 14.414 2.884 7.138 1.00 89.62 184 ARG A CA 1
ATOM 1490 C C . ARG A 1 184 ? 14.118 1.453 7.584 1.00 89.62 184 ARG A C 1
ATOM 1492 O O . ARG A 1 184 ? 15.024 0.627 7.725 1.00 89.62 184 ARG A O 1
ATOM 1499 N N . LEU A 1 185 ? 12.849 1.174 7.880 1.00 92.81 185 LEU A N 1
ATOM 1500 C CA . LEU A 1 185 ? 12.467 -0.132 8.410 1.00 92.81 185 LEU A CA 1
ATOM 1501 C C . LEU A 1 185 ? 12.749 -1.241 7.394 1.00 92.81 185 LEU A C 1
ATOM 1503 O O . LEU A 1 185 ? 12.391 -1.151 6.223 1.00 92.81 185 LEU A O 1
ATOM 1507 N N . ASN A 1 186 ? 13.366 -2.317 7.876 1.00 94.06 186 ASN A N 1
ATOM 1508 C CA . ASN A 1 186 ? 13.418 -3.583 7.156 1.00 94.06 186 ASN A CA 1
ATOM 1509 C C . ASN A 1 186 ? 12.158 -4.416 7.453 1.00 94.06 186 ASN A C 1
ATOM 1511 O O . ASN A 1 186 ? 11.383 -4.090 8.353 1.00 94.06 186 ASN A O 1
ATOM 1515 N N . ILE A 1 187 ? 11.982 -5.517 6.718 1.00 94.69 187 ILE A N 1
ATOM 1516 C CA . ILE A 1 187 ? 10.799 -6.386 6.819 1.00 94.69 187 ILE A CA 1
ATOM 1517 C C . ILE A 1 187 ? 10.597 -6.901 8.250 1.00 94.69 187 ILE A C 1
ATOM 1519 O O . ILE A 1 187 ? 9.490 -6.839 8.771 1.00 94.69 187 ILE A O 1
ATOM 1523 N N . SER A 1 188 ? 11.655 -7.366 8.918 1.00 96.19 188 SER A N 1
ATOM 1524 C CA . SER A 1 188 ? 11.557 -7.920 10.276 1.00 96.19 188 SER A CA 1
ATOM 1525 C C . SER A 1 188 ? 11.099 -6.882 11.303 1.00 96.19 188 SER A C 1
ATOM 1527 O O . SER A 1 188 ? 10.259 -7.175 12.154 1.00 96.19 188 SER A O 1
ATOM 1529 N N . ASN A 1 189 ? 11.628 -5.661 11.217 1.00 96.00 189 ASN A N 1
ATOM 1530 C CA . ASN A 1 189 ? 11.251 -4.566 12.106 1.00 96.00 189 ASN A CA 1
ATOM 1531 C C . ASN A 1 189 ? 9.839 -4.056 11.802 1.00 96.00 189 ASN A C 1
ATOM 1533 O O . ASN A 1 189 ? 9.092 -3.780 12.738 1.00 96.00 189 ASN A O 1
ATOM 1537 N N . ALA A 1 190 ? 9.463 -3.976 10.522 1.00 96.56 190 ALA A N 1
ATOM 1538 C CA . ALA A 1 190 ? 8.107 -3.635 10.102 1.00 96.56 190 ALA A CA 1
ATOM 1539 C C . ALA A 1 190 ? 7.102 -4.664 10.631 1.00 96.56 190 ALA A C 1
ATOM 1541 O O . ALA A 1 190 ? 6.160 -4.291 11.321 1.00 96.56 190 ALA A O 1
ATOM 1542 N N . LYS A 1 191 ? 7.376 -5.958 10.435 1.00 96.94 191 LYS A N 1
ATOM 1543 C CA . LYS A 1 191 ? 6.562 -7.057 10.957 1.00 96.94 191 LYS A CA 1
ATOM 1544 C C . LYS A 1 191 ? 6.372 -6.973 12.469 1.00 96.94 191 LYS A C 1
ATOM 1546 O O . LYS A 1 191 ? 5.260 -7.129 12.956 1.00 96.94 191 LYS A O 1
ATOM 1551 N N . LYS A 1 192 ? 7.442 -6.706 13.228 1.00 96.94 192 LYS A N 1
ATOM 1552 C CA . LYS A 1 192 ? 7.346 -6.542 14.687 1.00 96.94 192 LYS A CA 1
ATOM 1553 C C . LYS A 1 192 ? 6.491 -5.329 15.065 1.00 96.94 192 LYS A C 1
ATOM 1555 O O . LYS A 1 192 ? 5.654 -5.428 15.955 1.00 96.94 192 LYS A O 1
ATOM 1560 N N . HIS A 1 193 ? 6.718 -4.191 14.413 1.00 95.88 193 HIS A N 1
ATOM 1561 C CA . HIS A 1 193 ? 6.004 -2.953 14.711 1.00 95.88 193 HIS A CA 1
ATOM 1562 C C . HIS A 1 193 ? 4.510 -3.071 14.394 1.00 95.88 193 HIS A C 1
ATOM 1564 O O . HIS A 1 193 ? 3.678 -2.869 15.274 1.00 95.88 193 HIS A O 1
ATOM 1570 N N . PHE A 1 194 ? 4.172 -3.455 13.166 1.00 97.12 194 PHE A N 1
ATOM 1571 C CA . PHE A 1 194 ? 2.791 -3.585 12.716 1.00 97.12 194 PHE A CA 1
ATOM 1572 C C . PHE A 1 194 ? 2.075 -4.771 13.364 1.00 97.12 194 PHE A C 1
ATOM 1574 O O . PHE A 1 194 ? 0.916 -4.634 13.738 1.00 97.12 194 PHE A O 1
ATOM 1581 N N . GLY A 1 195 ? 2.779 -5.877 13.625 1.00 95.94 195 GLY A N 1
ATOM 1582 C CA . GLY A 1 195 ? 2.244 -6.994 14.405 1.00 95.94 195 GLY A CA 1
ATOM 1583 C C . GLY A 1 195 ? 1.795 -6.569 15.803 1.00 95.94 195 GLY A C 1
ATOM 1584 O O . GLY A 1 195 ? 0.680 -6.883 16.198 1.00 95.94 195 GLY A O 1
ATOM 1585 N N . SER A 1 196 ? 2.597 -5.761 16.509 1.00 95.56 196 SER A N 1
ATOM 1586 C CA . SER A 1 196 ? 2.201 -5.254 17.833 1.00 95.56 196 SER A CA 1
ATOM 1587 C C . SER A 1 196 ? 0.982 -4.325 17.796 1.00 95.56 196 SER A C 1
ATOM 1589 O O . SER A 1 196 ? 0.223 -4.266 18.757 1.00 95.56 196 SER A O 1
ATOM 1591 N N . LEU A 1 197 ? 0.769 -3.598 16.693 1.00 95.25 197 LEU A N 1
ATOM 1592 C CA . LEU A 1 197 ? -0.421 -2.760 16.521 1.00 95.25 197 LEU A CA 1
ATOM 1593 C C . LEU A 1 197 ? -1.667 -3.616 16.297 1.00 95.25 197 LEU A C 1
ATOM 1595 O O . LEU A 1 197 ? -2.678 -3.370 16.945 1.00 95.25 197 LEU A O 1
ATOM 1599 N N . ILE A 1 198 ? -1.560 -4.646 15.453 1.00 95.62 198 ILE A N 1
ATOM 1600 C CA . ILE A 1 198 ? -2.637 -5.615 15.222 1.00 95.62 198 ILE A CA 1
ATOM 1601 C C . ILE A 1 198 ? -3.022 -6.299 16.536 1.00 95.62 198 ILE A C 1
ATOM 1603 O O . ILE A 1 198 ? -4.195 -6.306 16.881 1.00 95.62 198 ILE A O 1
ATOM 1607 N N . GLU A 1 199 ? -2.047 -6.784 17.311 1.00 94.81 199 GLU A N 1
ATOM 1608 C CA . GLU A 1 199 ? -2.300 -7.401 18.621 1.00 94.81 199 GLU A CA 1
ATOM 1609 C C . GLU A 1 199 ? -3.044 -6.455 19.576 1.00 94.81 199 GLU A C 1
ATOM 1611 O O . GLU A 1 199 ? -3.981 -6.876 20.249 1.00 94.81 199 GLU A O 1
ATOM 1616 N N . ASN A 1 200 ? -2.672 -5.171 19.615 1.00 93.00 200 ASN A N 1
ATOM 1617 C CA . ASN A 1 200 ? -3.349 -4.182 20.458 1.00 93.00 200 ASN A CA 1
ATOM 1618 C C . ASN A 1 200 ? -4.787 -3.901 20.004 1.00 93.00 200 ASN A C 1
ATOM 1620 O O . ASN A 1 200 ? -5.662 -3.703 20.844 1.00 93.00 200 ASN A O 1
ATOM 1624 N N . TRP A 1 201 ? -5.034 -3.859 18.695 1.00 94.38 201 TRP A N 1
ATOM 1625 C CA . TRP A 1 201 ? -6.375 -3.657 18.152 1.00 94.38 201 TRP A CA 1
ATOM 1626 C C . TRP A 1 201 ? -7.260 -4.887 18.313 1.00 94.38 201 TRP A C 1
ATOM 1628 O O . TRP A 1 201 ? -8.432 -4.740 18.627 1.00 94.38 201 TRP A O 1
ATOM 1638 N N . ASP A 1 202 ? -6.713 -6.090 18.159 1.00 89.06 202 ASP A N 1
ATOM 1639 C CA . ASP A 1 202 ? -7.458 -7.334 18.368 1.00 89.06 202 ASP A CA 1
ATOM 1640 C C . ASP A 1 202 ? -7.731 -7.596 19.859 1.00 89.06 202 ASP A C 1
ATOM 1642 O O . ASP A 1 202 ? -8.733 -8.217 20.205 1.00 89.06 202 ASP A O 1
ATOM 1646 N N . ALA A 1 203 ? -6.872 -7.098 20.755 1.00 88.56 203 ALA A N 1
ATOM 1647 C CA . ALA A 1 203 ? -7.105 -7.118 22.199 1.00 88.56 203 ALA A CA 1
ATOM 1648 C C . ALA A 1 203 ? -8.106 -6.047 22.672 1.00 88.56 203 ALA A C 1
ATOM 1650 O O . ALA A 1 203 ? -8.476 -6.038 23.848 1.00 88.56 203 ALA A O 1
ATOM 1651 N N . HIS A 1 204 ? -8.529 -5.133 21.793 1.00 83.69 204 HIS A N 1
ATOM 1652 C CA . HIS A 1 204 ? -9.519 -4.119 22.124 1.00 83.69 204 HIS A CA 1
ATOM 1653 C C . HIS A 1 204 ? -10.857 -4.775 22.489 1.00 83.69 204 HIS A C 1
ATOM 1655 O O . HIS A 1 204 ? -11.388 -5.579 21.726 1.00 83.69 204 HIS A O 1
ATOM 1661 N N . ASN A 1 205 ? -11.414 -4.414 23.648 1.00 81.81 205 ASN A N 1
ATOM 1662 C CA . ASN A 1 205 ? -12.707 -4.904 24.115 1.00 81.81 205 ASN A CA 1
ATOM 1663 C C . ASN A 1 205 ? -13.787 -3.818 23.937 1.00 81.81 205 ASN A C 1
ATOM 1665 O O . ASN A 1 205 ? -13.849 -2.893 24.754 1.00 81.81 205 ASN A O 1
ATOM 1669 N N . PRO A 1 206 ? -14.684 -3.933 22.938 1.00 75.38 206 PRO A N 1
ATOM 1670 C CA . PRO A 1 206 ? -15.708 -2.919 22.676 1.00 75.38 206 PRO A CA 1
ATOM 1671 C C . PRO A 1 206 ? -16.654 -2.678 23.864 1.00 75.38 206 PRO A C 1
ATOM 1673 O O . PRO A 1 206 ? -17.180 -1.579 24.040 1.00 75.38 206 PRO A O 1
ATOM 1676 N N . ALA A 1 207 ? -16.859 -3.686 24.723 1.00 75.19 207 ALA A N 1
ATOM 1677 C CA . ALA A 1 207 ? -17.739 -3.572 25.886 1.00 75.19 207 ALA A CA 1
ATOM 1678 C C . ALA A 1 207 ? -17.186 -2.630 26.972 1.00 75.19 207 ALA A C 1
ATOM 1680 O O . ALA A 1 207 ? -17.966 -1.990 27.680 1.00 75.19 207 ALA A O 1
ATOM 1681 N N . GLU A 1 208 ? -15.859 -2.527 27.099 1.00 73.00 208 GLU A N 1
ATOM 1682 C CA . GLU A 1 208 ? -15.204 -1.613 28.044 1.00 73.00 208 GLU A CA 1
ATOM 1683 C C . GLU A 1 208 ? -15.312 -0.157 27.571 1.00 73.00 208 GLU A C 1
ATOM 1685 O O . GLU A 1 208 ? -15.670 0.719 28.362 1.00 73.00 208 GLU A O 1
ATOM 1690 N N . ASP A 1 209 ? -15.121 0.096 26.272 1.00 69.00 209 ASP A N 1
ATOM 1691 C CA . ASP A 1 209 ? -15.310 1.430 25.688 1.00 69.00 209 ASP A CA 1
ATOM 1692 C C . ASP A 1 209 ? -16.775 1.879 25.780 1.00 69.00 209 ASP A C 1
ATOM 1694 O O . ASP A 1 209 ? -17.048 3.036 26.096 1.00 69.00 209 ASP A O 1
ATOM 1698 N N . LYS A 1 210 ? -17.743 0.969 25.617 1.00 68.56 210 LYS A N 1
ATOM 1699 C CA . LYS A 1 210 ? -19.174 1.287 25.765 1.00 68.56 210 LYS A CA 1
ATOM 1700 C C . LYS A 1 210 ? -19.539 1.794 27.165 1.00 68.56 210 LYS A C 1
ATOM 1702 O O . LYS A 1 210 ? -20.405 2.658 27.296 1.00 68.56 210 LYS A O 1
ATOM 1707 N N . ALA A 1 211 ? -18.865 1.305 28.207 1.00 65.88 211 ALA A N 1
ATOM 1708 C CA . ALA A 1 211 ? -19.032 1.809 29.570 1.00 65.88 211 ALA A CA 1
ATOM 1709 C C . ALA A 1 211 ? -18.400 3.204 29.762 1.00 65.88 211 ALA A C 1
ATOM 1711 O O . ALA A 1 211 ? -18.934 4.022 30.512 1.00 65.88 211 ALA A O 1
ATOM 1712 N N . LEU A 1 212 ? -17.297 3.497 29.063 1.00 65.88 212 LEU A N 1
ATOM 1713 C CA . LEU A 1 212 ? -16.619 4.800 29.071 1.00 65.88 212 LEU A CA 1
ATOM 1714 C C . LEU A 1 212 ? -17.357 5.865 28.242 1.00 65.88 212 LEU A C 1
ATOM 1716 O O . LEU A 1 212 ? -17.379 7.031 28.639 1.00 65.88 212 LEU A O 1
ATOM 1720 N N . ARG A 1 213 ? -18.035 5.472 27.154 1.00 65.50 213 ARG A N 1
ATOM 1721 C CA . ARG A 1 213 ? -18.869 6.353 26.310 1.00 65.50 213 ARG A CA 1
ATOM 1722 C C . ARG A 1 213 ? -20.041 7.001 27.057 1.00 65.50 213 ARG A C 1
ATOM 1724 O O . ARG A 1 213 ? -20.581 7.994 26.592 1.00 65.50 213 ARG A O 1
ATOM 1731 N N . LEU A 1 214 ? -20.408 6.517 28.248 1.00 65.25 214 LEU A N 1
ATOM 1732 C CA . LEU A 1 214 ? -21.361 7.216 29.126 1.00 65.25 214 LEU A CA 1
ATOM 1733 C C . LEU A 1 214 ? -20.850 8.593 29.593 1.00 65.25 214 LEU A C 1
ATOM 1735 O O . LEU A 1 214 ? -21.636 9.405 30.078 1.00 65.25 214 LEU A O 1
ATOM 1739 N N . PHE A 1 215 ? -19.546 8.851 29.460 1.00 68.81 215 PHE A N 1
ATOM 1740 C CA . PHE A 1 215 ? -18.877 10.053 29.955 1.00 68.81 215 PHE A CA 1
ATOM 1741 C C . PHE A 1 215 ? -18.165 10.859 28.857 1.00 68.81 215 PHE A C 1
ATOM 1743 O O . PHE A 1 215 ? -17.559 11.888 29.164 1.00 68.81 215 PHE A O 1
ATOM 1750 N N . VAL A 1 216 ? -18.217 10.414 27.596 1.00 74.00 216 VAL A N 1
ATOM 1751 C CA . VAL A 1 216 ? -17.503 11.021 26.462 1.00 74.00 216 VAL A CA 1
ATOM 1752 C C . VAL A 1 216 ? -18.426 11.091 25.250 1.00 74.00 216 VAL A C 1
ATOM 1754 O O . VAL A 1 216 ? -19.150 10.145 24.970 1.00 74.00 216 VAL A O 1
ATOM 1757 N N . ASP A 1 217 ? -18.385 12.216 24.541 1.00 79.50 217 ASP A N 1
ATOM 1758 C CA . ASP A 1 217 ? -19.080 12.420 23.269 1.00 79.50 217 ASP A CA 1
ATOM 1759 C C . ASP A 1 217 ? -18.351 11.649 22.141 1.00 79.50 217 ASP A C 1
ATOM 1761 O O . ASP A 1 217 ? -17.204 12.002 21.835 1.00 79.50 217 ASP A O 1
ATOM 1765 N N . PRO A 1 218 ? -18.958 10.595 21.553 1.00 76.31 218 PRO A N 1
ATOM 1766 C CA . PRO A 1 218 ? -18.312 9.755 20.540 1.00 76.31 218 PRO A CA 1
ATOM 1767 C C . PRO A 1 218 ? -17.896 10.531 19.286 1.00 76.31 218 PRO A C 1
ATOM 1769 O O . PRO A 1 218 ? -16.797 10.314 18.773 1.00 76.31 218 PRO A O 1
ATOM 1772 N N . ASP A 1 219 ? -18.714 11.495 18.853 1.00 83.50 219 ASP A N 1
ATOM 1773 C CA . ASP A 1 219 ? -18.431 12.319 17.673 1.00 83.50 219 ASP A CA 1
ATOM 1774 C C . ASP A 1 219 ? -17.177 13.162 17.916 1.00 83.50 219 ASP A C 1
ATOM 1776 O O . ASP A 1 219 ? -16.288 13.289 17.068 1.00 83.50 219 ASP A O 1
ATOM 1780 N N . LYS A 1 220 ? -17.050 13.697 19.134 1.00 87.06 220 LYS A N 1
ATOM 1781 C CA . LYS A 1 220 ? -15.862 14.439 19.547 1.00 87.06 220 LYS A CA 1
ATOM 1782 C C . LYS A 1 220 ? -14.623 13.546 19.617 1.00 87.06 220 LYS A C 1
ATOM 1784 O O . LYS A 1 220 ? -13.550 13.983 19.200 1.00 87.06 220 LYS A O 1
ATOM 1789 N N . GLU A 1 221 ? -14.742 12.320 20.129 1.00 88.62 221 GLU A N 1
ATOM 1790 C CA . GLU A 1 221 ? -13.616 11.379 20.204 1.00 88.62 221 GLU A CA 1
ATOM 1791 C C . GLU A 1 221 ? -13.099 11.007 18.807 1.00 88.62 221 GLU A C 1
ATOM 1793 O O . GLU A 1 221 ? -11.883 10.989 18.585 1.00 88.62 221 GLU A O 1
ATOM 1798 N N . TRP A 1 222 ? -14.012 10.785 17.856 1.00 91.81 222 TRP A N 1
ATOM 1799 C CA . TRP A 1 222 ? -13.684 10.517 16.458 1.00 91.81 222 TRP A CA 1
ATOM 1800 C C . TRP A 1 222 ? -12.993 11.710 15.787 1.00 91.81 222 TRP A C 1
ATOM 1802 O O . TRP A 1 222 ? -11.906 11.568 15.220 1.00 91.81 222 TRP A O 1
ATOM 1812 N N . ILE A 1 223 ? -13.541 12.920 15.943 1.00 91.69 223 ILE A N 1
ATOM 1813 C CA . ILE A 1 223 ? -12.923 14.154 15.435 1.00 91.69 223 ILE A CA 1
ATOM 1814 C C . ILE A 1 223 ? -11.514 14.343 16.019 1.00 91.69 223 ILE A C 1
ATOM 1816 O O . ILE A 1 223 ? -10.569 14.674 15.294 1.00 91.69 223 ILE A O 1
ATOM 1820 N N . ASP A 1 224 ? -11.339 14.122 17.322 1.00 92.38 224 ASP A N 1
ATOM 1821 C CA . ASP A 1 224 ? -10.043 14.255 17.988 1.00 92.38 224 ASP A CA 1
ATOM 1822 C C . ASP A 1 224 ? -9.061 13.136 17.586 1.00 92.38 224 ASP A C 1
ATOM 1824 O O . ASP A 1 224 ? -7.845 13.352 17.567 1.00 92.38 224 ASP A O 1
ATOM 1828 N N . HIS A 1 225 ? -9.545 11.944 17.227 1.00 93.50 225 HIS A N 1
ATOM 1829 C CA . HIS A 1 225 ? -8.728 10.896 16.614 1.00 93.50 225 HIS A CA 1
ATOM 1830 C C . HIS A 1 225 ? -8.196 11.327 15.244 1.00 93.50 225 HIS A C 1
ATOM 1832 O O . HIS A 1 225 ? -6.975 11.406 15.082 1.00 93.50 225 HIS A O 1
ATOM 1838 N N . ARG A 1 226 ? -9.079 11.720 14.318 1.00 94.00 226 ARG A N 1
ATOM 1839 C CA . ARG A 1 226 ? -8.694 12.170 12.967 1.00 94.00 226 ARG A CA 1
ATOM 1840 C C . ARG A 1 226 ? -7.731 13.357 13.013 1.00 94.00 226 ARG A C 1
ATOM 1842 O O . ARG A 1 226 ? -6.720 13.398 12.310 1.00 94.00 226 ARG A O 1
ATOM 1849 N N . ARG A 1 227 ? -7.969 14.313 13.922 1.00 92.88 227 ARG A N 1
ATOM 1850 C CA . ARG A 1 227 ? -7.047 15.439 14.167 1.00 92.88 227 ARG A CA 1
ATOM 1851 C C . ARG A 1 227 ? -5.656 14.975 14.595 1.00 92.88 227 ARG A C 1
ATOM 1853 O O . ARG A 1 227 ? -4.665 15.530 14.119 1.00 92.88 227 ARG A O 1
ATOM 1860 N N . ARG A 1 228 ? -5.559 13.975 15.479 1.00 94.94 228 ARG A N 1
ATOM 1861 C CA . ARG A 1 228 ? -4.269 13.412 15.914 1.00 94.94 228 ARG A CA 1
ATOM 1862 C C . ARG A 1 228 ? -3.550 12.704 14.772 1.00 94.94 228 ARG A C 1
ATOM 1864 O O . ARG A 1 228 ? -2.349 12.919 14.621 1.00 94.94 228 ARG A O 1
ATOM 1871 N N . THR A 1 229 ? -4.257 11.928 13.956 1.00 94.81 229 THR A N 1
ATOM 1872 C CA . THR A 1 229 ? -3.670 11.271 12.779 1.00 94.81 229 THR A CA 1
ATOM 1873 C C . THR A 1 229 ? -3.146 12.294 11.780 1.00 94.81 229 THR A C 1
ATOM 1875 O O . THR A 1 229 ? -1.988 12.204 11.367 1.00 94.81 229 THR A O 1
ATOM 1878 N N . ARG A 1 230 ? -3.929 13.334 11.469 1.00 93.50 230 ARG A N 1
ATOM 1879 C CA . ARG A 1 230 ? -3.493 14.428 10.589 1.00 93.50 230 ARG A CA 1
ATOM 1880 C C . ARG A 1 230 ? -2.277 15.175 11.147 1.00 93.50 230 ARG A C 1
ATOM 1882 O O . ARG A 1 230 ? -1.342 15.470 10.403 1.00 93.50 230 ARG A O 1
ATOM 1889 N N . ALA A 1 231 ? -2.255 15.457 12.450 1.00 92.62 231 ALA A N 1
ATOM 1890 C CA . ALA A 1 231 ? -1.120 16.110 13.102 1.00 92.62 231 ALA A CA 1
ATOM 1891 C C . ALA A 1 231 ? 0.149 15.240 13.077 1.00 92.62 231 ALA A C 1
ATOM 1893 O O . ALA A 1 231 ? 1.242 15.751 12.821 1.00 92.62 231 ALA A O 1
ATOM 1894 N N . GLU A 1 232 ? 0.013 13.930 13.300 1.00 94.00 232 GLU A N 1
ATOM 1895 C CA . GLU A 1 232 ? 1.123 12.983 13.188 1.00 94.00 232 GLU A CA 1
ATOM 1896 C C . GLU A 1 232 ? 1.626 12.908 11.743 1.00 94.00 232 GLU A C 1
ATOM 1898 O O . GLU A 1 232 ? 2.830 13.015 11.529 1.00 94.00 232 GLU A O 1
ATOM 1903 N N . LEU A 1 233 ? 0.740 12.815 10.743 1.00 93.31 233 LEU A N 1
ATOM 1904 C CA . LEU A 1 233 ? 1.130 12.857 9.331 1.00 93.31 233 LEU A CA 1
ATOM 1905 C C . LEU A 1 233 ? 1.913 14.136 9.014 1.00 93.31 233 LEU A C 1
ATOM 1907 O O . LEU A 1 233 ? 3.024 14.050 8.500 1.00 93.31 233 LEU A O 1
ATOM 1911 N N . LYS A 1 234 ? 1.404 15.311 9.402 1.00 91.31 234 LYS A N 1
ATOM 1912 C CA . LYS A 1 234 ? 2.098 16.596 9.213 1.00 91.31 234 LYS A CA 1
ATOM 1913 C C . LYS A 1 234 ? 3.506 16.585 9.810 1.00 91.31 234 LYS A C 1
ATOM 1915 O O . LYS A 1 234 ? 4.464 16.991 9.156 1.00 91.31 234 LYS A O 1
ATOM 1920 N N . LYS A 1 235 ? 3.648 16.086 11.039 1.00 91.12 235 LYS A N 1
ATOM 1921 C CA . LYS A 1 235 ? 4.954 15.944 11.691 1.00 91.12 235 LYS A CA 1
ATOM 1922 C C . LYS A 1 235 ? 5.876 15.009 10.904 1.00 91.12 235 LYS A C 1
ATOM 1924 O O . LYS A 1 235 ? 7.050 15.316 10.725 1.00 91.12 235 LYS A O 1
ATOM 1929 N N . ARG A 1 236 ? 5.356 13.881 10.422 1.00 89.38 236 ARG A N 1
ATOM 1930 C CA . ARG A 1 236 ? 6.126 12.904 9.644 1.00 89.38 236 ARG A CA 1
ATOM 1931 C C . ARG A 1 236 ? 6.546 13.440 8.277 1.00 89.38 236 ARG A C 1
ATOM 1933 O O . ARG A 1 236 ? 7.659 13.154 7.856 1.00 89.38 236 ARG A O 1
ATOM 1940 N N . ILE A 1 237 ? 5.717 14.249 7.619 1.00 88.50 237 ILE A N 1
ATOM 1941 C CA . ILE A 1 237 ? 6.071 14.933 6.364 1.00 88.50 237 ILE A CA 1
ATOM 1942 C C . ILE A 1 237 ? 7.291 15.832 6.575 1.00 88.50 237 ILE A C 1
ATOM 1944 O O . ILE A 1 237 ? 8.229 15.783 5.782 1.00 88.50 237 ILE A O 1
ATOM 1948 N N . GLN A 1 238 ? 7.328 16.581 7.680 1.00 86.19 238 GLN A N 1
ATOM 1949 C CA . GLN A 1 238 ? 8.490 17.399 8.021 1.00 86.19 238 GLN A CA 1
ATOM 1950 C C . GLN A 1 238 ? 9.748 16.536 8.223 1.00 86.19 238 GLN A C 1
ATOM 1952 O O . GLN A 1 238 ? 10.793 16.845 7.656 1.00 86.19 238 GLN A O 1
ATOM 1957 N N . GLU A 1 239 ? 9.641 15.402 8.929 1.00 85.81 239 GLU A N 1
ATOM 1958 C CA . GLU A 1 239 ? 10.758 14.450 9.074 1.00 85.81 239 GLU A CA 1
ATOM 1959 C C . GLU A 1 239 ? 11.242 13.917 7.710 1.00 85.81 239 GLU A C 1
ATOM 1961 O O . GLU A 1 239 ? 12.439 13.714 7.510 1.00 85.81 239 GLU A O 1
ATOM 1966 N N . VAL A 1 240 ? 10.328 13.688 6.759 1.00 84.81 240 VAL A N 1
ATOM 1967 C CA . VAL A 1 240 ? 10.668 13.244 5.398 1.00 84.81 240 VAL A CA 1
ATOM 1968 C C . VAL A 1 240 ? 11.336 14.359 4.591 1.00 84.81 240 VAL A C 1
ATOM 1970 O O . VAL A 1 240 ? 12.241 14.064 3.812 1.00 84.81 240 VAL A O 1
ATOM 1973 N N . SER A 1 241 ? 10.965 15.629 4.787 1.00 81.69 241 SER A N 1
ATOM 1974 C CA . SER A 1 241 ? 11.571 16.753 4.046 1.00 81.69 241 SER A CA 1
ATOM 1975 C C . SER A 1 241 ? 13.046 16.963 4.359 1.00 81.69 241 SER A C 1
ATOM 1977 O O . SER A 1 241 ? 13.805 17.442 3.520 1.00 81.69 241 SER A O 1
ATOM 1979 N N . GLU A 1 242 ? 13.471 16.516 5.537 1.00 81.31 242 GLU A N 1
ATOM 1980 C CA . GLU A 1 242 ? 14.861 16.554 5.976 1.00 81.31 242 GLU A CA 1
ATOM 1981 C C . GLU A 1 242 ? 15.691 15.399 5.374 1.00 81.31 242 GLU A C 1
ATOM 1983 O O . GLU A 1 242 ? 16.921 15.360 5.500 1.00 81.31 242 GLU A O 1
ATOM 1988 N N . LEU A 1 243 ? 15.054 14.438 4.690 1.00 79.06 243 LEU A N 1
ATOM 1989 C CA . LEU A 1 243 ? 15.745 13.331 4.037 1.00 79.06 243 LEU A CA 1
ATOM 1990 C C . LEU A 1 243 ? 16.367 13.774 2.709 1.00 79.06 243 LEU A C 1
ATOM 1992 O O . LEU A 1 243 ? 15.722 14.311 1.820 1.00 79.06 243 LEU A O 1
ATOM 1996 N N . THR A 1 244 ? 17.643 13.439 2.516 1.00 65.81 244 THR A N 1
ATOM 1997 C CA . THR A 1 244 ? 18.402 13.828 1.313 1.00 65.81 244 THR A CA 1
ATOM 1998 C C . THR A 1 244 ? 18.379 12.779 0.189 1.00 65.81 244 THR A C 1
ATOM 2000 O O . THR A 1 244 ? 19.310 12.709 -0.619 1.00 65.81 244 THR A O 1
ATOM 2003 N N . THR A 1 245 ? 17.402 11.872 0.149 1.00 66.06 245 THR A N 1
ATOM 2004 C CA . THR A 1 245 ? 17.336 10.810 -0.877 1.00 66.06 245 THR A CA 1
ATOM 2005 C C . THR A 1 245 ? 16.592 11.283 -2.124 1.00 66.06 245 THR A C 1
ATOM 2007 O O . THR A 1 245 ? 15.676 12.089 -2.032 1.00 66.06 245 THR A O 1
ATOM 2010 N N . SER A 1 246 ? 16.952 10.777 -3.309 1.00 62.47 246 SER A N 1
ATOM 2011 C CA . SER A 1 246 ? 16.288 11.163 -4.567 1.00 62.47 246 SER A CA 1
ATOM 2012 C C . SER A 1 246 ? 14.803 10.806 -4.613 1.00 62.47 246 SER A C 1
ATOM 2014 O O . SER A 1 246 ? 14.021 11.533 -5.216 1.00 62.47 246 SER A O 1
ATOM 2016 N N . SER A 1 247 ? 14.399 9.740 -3.923 1.00 69.75 247 SER A N 1
ATOM 2017 C CA . SER A 1 247 ? 12.993 9.372 -3.754 1.00 69.75 247 SER A CA 1
ATOM 2018 C C . SER A 1 247 ? 12.251 10.215 -2.710 1.00 69.75 247 SER A C 1
ATOM 2020 O O . SER A 1 247 ? 11.025 10.168 -2.672 1.00 69.75 247 SER A O 1
ATOM 2022 N N . ALA A 1 248 ? 12.947 11.016 -1.887 1.00 72.56 248 ALA A N 1
ATOM 2023 C CA . ALA A 1 248 ? 12.306 11.820 -0.841 1.00 72.56 248 ALA A CA 1
ATOM 2024 C C . ALA A 1 248 ? 11.409 12.913 -1.430 1.00 72.56 248 ALA A C 1
ATOM 2026 O O . ALA A 1 248 ? 10.299 13.090 -0.951 1.00 72.56 248 ALA A O 1
ATOM 2027 N N . PHE A 1 249 ? 11.832 13.585 -2.506 1.00 79.94 249 PHE A N 1
ATOM 2028 C CA . PHE A 1 249 ? 11.032 14.658 -3.103 1.00 79.94 249 PHE A CA 1
ATOM 2029 C C . PHE A 1 249 ? 9.705 14.152 -3.686 1.00 79.94 249 PHE A C 1
ATOM 2031 O O . PHE A 1 249 ? 8.652 14.690 -3.361 1.00 79.94 249 PHE A O 1
ATOM 2038 N N . ARG A 1 250 ? 9.730 13.068 -4.475 1.00 82.50 250 ARG A N 1
ATOM 2039 C CA . ARG A 1 250 ? 8.491 12.445 -4.978 1.00 82.50 250 ARG A CA 1
ATOM 2040 C C . ARG A 1 250 ? 7.611 11.938 -3.834 1.00 82.50 250 ARG A C 1
ATOM 2042 O O . ARG A 1 250 ? 6.407 12.143 -3.859 1.00 82.50 250 ARG A O 1
ATOM 2049 N N . SER A 1 251 ? 8.213 11.354 -2.796 1.00 86.25 251 SER A N 1
ATOM 2050 C CA . SER A 1 251 ? 7.491 10.942 -1.584 1.00 86.25 251 SER A CA 1
ATOM 2051 C C . SER A 1 251 ? 6.794 12.114 -0.884 1.00 86.25 251 SER A C 1
ATOM 2053 O O . SER A 1 251 ? 5.672 11.967 -0.411 1.00 86.25 251 SER A O 1
ATOM 2055 N N . LEU A 1 252 ? 7.434 13.288 -0.819 1.00 86.19 252 LEU A N 1
ATOM 2056 C CA . LEU A 1 252 ? 6.838 14.494 -0.235 1.00 86.19 252 LEU A CA 1
ATOM 2057 C C . LEU A 1 252 ? 5.630 14.976 -1.031 1.00 86.19 252 LEU A C 1
ATOM 2059 O O . LEU A 1 252 ? 4.616 15.313 -0.427 1.00 86.19 252 LEU A O 1
ATOM 2063 N N . GLN A 1 253 ? 5.723 14.972 -2.364 1.00 86.88 253 GLN A N 1
ATOM 2064 C CA . GLN A 1 253 ? 4.598 15.325 -3.234 1.00 86.88 253 GLN A CA 1
ATOM 2065 C C . GLN A 1 253 ? 3.405 14.398 -2.977 1.00 86.88 253 GLN A C 1
ATOM 2067 O O . GLN A 1 253 ? 2.325 14.888 -2.661 1.00 86.88 253 GLN A O 1
ATOM 2072 N N . LEU A 1 254 ? 3.636 13.080 -2.963 1.00 90.38 254 LEU A N 1
ATOM 2073 C CA . LEU A 1 254 ? 2.598 12.093 -2.649 1.00 90.38 254 LEU A CA 1
ATOM 2074 C C . LEU A 1 254 ? 1.984 12.322 -1.261 1.00 90.38 254 LEU A C 1
ATOM 2076 O O . LEU A 1 254 ? 0.770 12.256 -1.098 1.00 90.38 254 LEU A O 1
ATOM 2080 N N . HIS A 1 255 ? 2.794 12.632 -0.240 1.00 91.81 255 HIS A N 1
ATOM 2081 C CA . HIS A 1 255 ? 2.254 12.889 1.099 1.00 91.81 255 HIS A CA 1
ATOM 2082 C C . HIS A 1 255 ? 1.347 14.117 1.149 1.00 91.81 255 HIS A C 1
ATOM 2084 O O . HIS A 1 255 ? 0.360 14.111 1.881 1.00 91.81 255 HIS A O 1
ATOM 2090 N N . ILE A 1 256 ? 1.669 15.159 0.387 1.00 87.44 256 ILE A N 1
ATOM 2091 C CA . ILE A 1 256 ? 0.858 16.375 0.313 1.00 87.44 256 ILE A CA 1
ATOM 2092 C C . ILE A 1 256 ? -0.428 16.118 -0.475 1.00 87.44 256 ILE A C 1
ATOM 2094 O O . ILE A 1 256 ? -1.492 16.574 -0.054 1.00 87.44 256 ILE A O 1
ATOM 2098 N N . GLU A 1 257 ? -0.351 15.344 -1.557 1.00 89.75 257 GLU A N 1
ATOM 2099 C CA . GLU A 1 257 ? -1.516 14.905 -2.332 1.00 89.75 257 GLU A CA 1
ATOM 2100 C C . GLU A 1 257 ? -2.482 14.072 -1.485 1.00 89.75 257 GLU A C 1
ATOM 2102 O O . GLU A 1 257 ? -3.686 14.320 -1.522 1.00 89.75 257 GLU A O 1
ATOM 2107 N N . VAL A 1 258 ? -1.967 13.150 -0.663 1.00 91.50 258 VAL A N 1
ATOM 2108 C CA . VAL A 1 258 ? -2.782 12.365 0.275 1.00 91.50 258 VAL A CA 1
ATOM 2109 C C . VAL A 1 258 ? -3.342 13.239 1.397 1.00 91.50 258 VAL A C 1
ATOM 2111 O O . VAL A 1 258 ? -4.518 13.136 1.733 1.00 91.50 258 VAL A O 1
ATOM 2114 N N . MET A 1 259 ? -2.528 14.127 1.977 1.00 88.88 259 MET A N 1
ATOM 2115 C CA . MET A 1 259 ? -2.963 14.978 3.086 1.00 88.88 259 MET A CA 1
ATOM 2116 C C . MET A 1 259 ? -4.053 15.974 2.666 1.00 88.88 259 MET A C 1
ATOM 2118 O O . MET A 1 259 ? -4.875 16.339 3.510 1.00 88.88 259 MET A O 1
ATOM 2122 N N . LYS A 1 260 ? -4.053 16.433 1.405 1.00 88.69 260 LYS A N 1
ATOM 2123 C CA . LYS A 1 260 ? -4.957 17.473 0.881 1.00 88.69 260 LYS A CA 1
ATOM 2124 C C . LYS A 1 260 ? -5.018 18.672 1.844 1.00 88.69 260 LYS A C 1
ATOM 2126 O O . LYS A 1 260 ? -6.019 18.855 2.545 1.00 88.69 260 LYS A O 1
ATOM 2131 N N . PRO A 1 261 ? -3.916 19.432 1.998 1.00 84.75 261 PRO A N 1
ATOM 2132 C CA . PRO A 1 261 ? -3.856 20.536 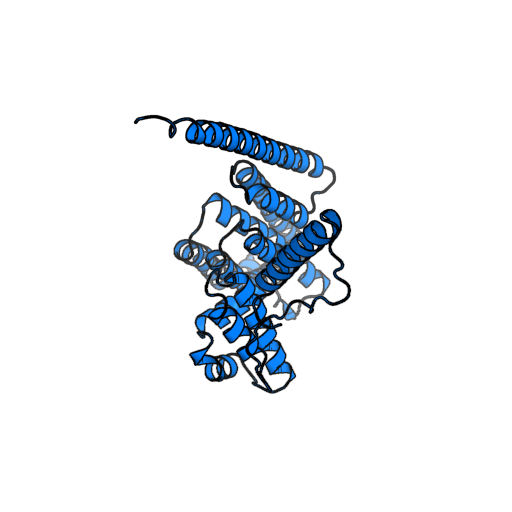2.950 1.00 84.75 261 PRO A CA 1
ATOM 2133 C C . PRO A 1 261 ? -4.938 21.578 2.658 1.00 84.75 261 PRO A C 1
ATOM 2135 O O . PRO A 1 261 ? -5.204 21.908 1.502 1.00 84.75 261 PRO A O 1
ATOM 2138 N N . ASN A 1 262 ? -5.553 22.109 3.714 1.00 85.19 262 ASN A N 1
ATOM 2139 C CA . ASN A 1 262 ? -6.454 23.254 3.583 1.00 85.19 262 ASN A CA 1
ATOM 2140 C C . ASN A 1 262 ? -5.660 24.550 3.310 1.00 85.19 262 ASN A C 1
ATOM 2142 O O . ASN A 1 262 ? -4.427 24.543 3.292 1.00 85.19 262 ASN A O 1
ATOM 2146 N N . SER A 1 263 ? -6.354 25.676 3.107 1.00 77.25 263 SER A N 1
ATOM 2147 C CA . SER A 1 263 ? -5.724 26.976 2.812 1.00 77.25 263 SER A CA 1
ATOM 2148 C C . SER A 1 263 ? -4.645 27.377 3.819 1.00 77.25 263 SER A C 1
ATOM 2150 O O . SER A 1 263 ? -3.622 27.939 3.434 1.00 77.25 263 SER A O 1
ATOM 2152 N N . ASP A 1 264 ? -4.857 27.057 5.093 1.00 77.25 264 ASP A N 1
ATOM 2153 C CA . ASP A 1 264 ? -3.982 27.465 6.190 1.00 77.25 264 ASP A CA 1
ATOM 2154 C C . ASP A 1 264 ? -2.743 26.558 6.276 1.00 77.25 264 ASP A C 1
ATOM 2156 O O . ASP A 1 264 ? -1.655 26.986 6.659 1.00 77.25 264 ASP A O 1
ATOM 2160 N N . GLU A 1 265 ? -2.887 25.292 5.886 1.00 80.38 265 GLU A N 1
ATOM 2161 C CA . GLU A 1 265 ? -1.801 24.317 5.823 1.00 80.38 265 GLU A CA 1
ATOM 2162 C C . GLU A 1 265 ? -0.984 24.424 4.530 1.00 80.38 265 GLU A C 1
ATOM 2164 O O . GLU A 1 265 ? 0.191 24.056 4.529 1.00 80.38 265 GLU A O 1
ATOM 2169 N N . ALA A 1 266 ? -1.577 24.939 3.450 1.00 78.81 266 ALA A N 1
ATOM 2170 C CA . ALA A 1 266 ? -0.957 25.002 2.130 1.00 78.81 266 ALA A CA 1
ATOM 2171 C C . ALA A 1 266 ? 0.356 25.796 2.134 1.00 78.81 266 ALA A C 1
ATOM 2173 O O . ALA A 1 266 ? 1.334 25.345 1.544 1.00 78.81 266 ALA A O 1
ATOM 2174 N N . GLY A 1 267 ? 0.410 26.930 2.844 1.00 78.19 267 GLY A N 1
ATOM 2175 C CA . GLY A 1 267 ? 1.631 27.737 2.956 1.00 78.19 267 GLY A CA 1
ATOM 2176 C C . GLY A 1 267 ? 2.786 26.966 3.596 1.00 78.19 267 GLY A C 1
ATOM 2177 O O . GLY A 1 267 ? 3.878 26.910 3.040 1.00 78.19 267 GLY A O 1
ATOM 2178 N N . VAL A 1 268 ? 2.515 26.277 4.710 1.00 80.81 268 VAL A N 1
ATOM 2179 C CA . VAL A 1 268 ? 3.518 25.446 5.396 1.00 80.81 268 VAL A CA 1
ATOM 2180 C C . VAL A 1 268 ? 3.975 24.293 4.501 1.00 80.81 268 VAL A C 1
ATOM 2182 O O . VAL A 1 268 ? 5.163 24.012 4.427 1.00 80.81 268 VAL A O 1
ATOM 2185 N N . MET A 1 269 ? 3.053 23.639 3.788 1.00 81.75 269 MET A N 1
ATOM 2186 C CA . MET A 1 269 ? 3.392 22.518 2.903 1.00 81.75 269 MET A CA 1
ATOM 2187 C C . MET A 1 269 ? 4.216 22.951 1.685 1.00 81.75 269 MET A C 1
ATOM 2189 O O . MET A 1 269 ? 5.110 22.216 1.264 1.00 81.75 269 MET A O 1
ATOM 2193 N N . LEU A 1 270 ? 3.958 24.146 1.143 1.00 80.12 270 LEU A N 1
ATOM 2194 C CA . LEU A 1 270 ? 4.779 24.740 0.087 1.00 80.12 270 LEU A CA 1
ATOM 2195 C C . LEU A 1 270 ? 6.194 25.039 0.587 1.00 80.12 270 LEU A C 1
ATOM 2197 O O . LEU A 1 270 ? 7.155 24.644 -0.068 1.00 80.12 270 LEU A O 1
ATOM 2201 N N . GLU A 1 271 ? 6.335 25.639 1.772 1.00 82.19 271 GLU A N 1
ATOM 2202 C CA . GLU A 1 271 ? 7.649 25.867 2.388 1.00 82.19 271 GLU A CA 1
ATOM 2203 C C . GLU A 1 271 ? 8.403 24.547 2.619 1.00 82.19 271 GLU A C 1
ATOM 2205 O O . GLU A 1 271 ? 9.590 24.444 2.306 1.00 82.19 271 GLU A O 1
ATOM 2210 N N . THR A 1 272 ? 7.721 23.505 3.106 1.00 81.19 272 THR A N 1
ATOM 2211 C CA . THR A 1 272 ? 8.306 22.168 3.294 1.00 81.19 272 THR A CA 1
ATOM 2212 C C . THR A 1 272 ? 8.771 21.552 1.964 1.00 81.19 272 THR A C 1
ATOM 2214 O O . THR A 1 272 ? 9.847 20.949 1.903 1.00 81.19 272 THR A O 1
ATOM 2217 N N . LEU A 1 273 ? 8.009 21.723 0.874 1.00 79.69 273 LEU A N 1
ATOM 2218 C CA . LEU A 1 273 ? 8.415 21.285 -0.469 1.00 79.69 273 LEU A CA 1
ATOM 2219 C C . LEU A 1 273 ? 9.631 22.053 -0.989 1.00 79.69 273 LEU A C 1
ATOM 2221 O O . LEU A 1 273 ? 10.556 21.437 -1.522 1.00 79.69 273 LEU A O 1
ATOM 2225 N N . GLU A 1 274 ? 9.645 23.376 -0.834 1.00 79.00 274 GLU A N 1
ATOM 2226 C CA . GLU A 1 274 ? 10.758 24.230 -1.252 1.00 79.00 274 GLU A CA 1
ATOM 2227 C C . GLU A 1 274 ? 12.046 23.881 -0.498 1.00 79.00 274 GLU A C 1
ATOM 2229 O O . GLU A 1 274 ? 13.107 23.750 -1.114 1.00 79.00 274 GLU A O 1
ATOM 2234 N N . GLN A 1 275 ? 11.952 23.642 0.814 1.00 78.50 275 GLN A N 1
ATOM 2235 C CA . GLN A 1 275 ? 13.071 23.174 1.635 1.00 78.50 275 GLN A CA 1
ATOM 2236 C C . GLN A 1 275 ? 13.607 21.824 1.143 1.00 78.50 275 GLN A C 1
ATOM 2238 O O . GLN A 1 275 ? 14.812 21.687 0.902 1.00 78.50 275 GLN A O 1
ATOM 2243 N N . GLY A 1 276 ? 12.721 20.846 0.925 1.00 71.81 276 GLY A N 1
ATOM 2244 C CA . GLY A 1 276 ? 13.099 19.535 0.396 1.00 71.81 276 GLY A CA 1
ATOM 2245 C C . GLY A 1 276 ? 13.756 19.627 -0.989 1.00 71.81 276 GLY A C 1
ATOM 2246 O O . GLY A 1 276 ? 14.772 18.975 -1.250 1.00 71.81 276 GLY A O 1
ATOM 2247 N N . MET A 1 277 ? 13.232 20.491 -1.866 1.00 73.38 277 MET A N 1
ATOM 2248 C CA . MET A 1 277 ? 13.793 20.748 -3.194 1.00 73.38 277 MET A CA 1
ATOM 2249 C C . MET A 1 277 ? 15.189 21.378 -3.114 1.00 73.38 277 MET A C 1
ATOM 2251 O O . MET A 1 277 ? 16.106 20.919 -3.800 1.00 73.38 277 MET A O 1
ATOM 2255 N N . GLY A 1 278 ? 15.379 22.384 -2.256 1.00 70.31 278 GLY A N 1
ATOM 2256 C CA . GLY A 1 278 ? 16.674 23.037 -2.053 1.00 70.31 278 GLY A CA 1
ATOM 2257 C C . GLY A 1 278 ? 17.745 22.067 -1.547 1.00 70.31 278 GLY A C 1
ATOM 2258 O O . GLY A 1 278 ? 18.855 22.025 -2.083 1.00 70.31 278 GLY A O 1
ATOM 2259 N N . MET A 1 279 ? 17.400 21.213 -0.578 1.00 69.38 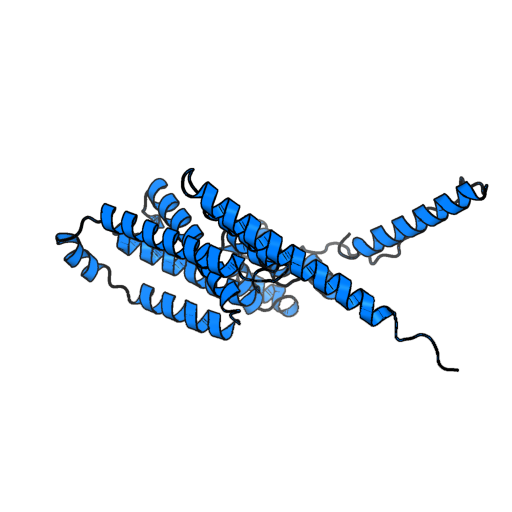279 MET A N 1
ATOM 2260 C CA . MET A 1 279 ? 18.307 20.177 -0.067 1.00 69.38 279 MET A CA 1
ATOM 2261 C C . MET A 1 279 ? 18.681 19.138 -1.131 1.00 69.38 279 MET A C 1
ATOM 2263 O O . MET A 1 279 ? 19.833 18.695 -1.201 1.00 69.38 279 MET A O 1
ATOM 2267 N N . PHE A 1 280 ? 17.725 18.750 -1.978 1.00 66.69 280 PHE A N 1
ATOM 2268 C CA . PHE A 1 280 ? 17.979 17.843 -3.092 1.00 66.69 280 PHE A CA 1
ATOM 2269 C C . PHE A 1 280 ? 18.918 18.467 -4.137 1.00 66.69 280 PHE A C 1
ATOM 2271 O O . PHE A 1 280 ? 19.896 17.827 -4.539 1.00 66.69 280 PHE A O 1
ATOM 2278 N N . GLN A 1 281 ? 18.671 19.721 -4.532 1.00 68.75 281 GLN A N 1
ATOM 2279 C CA . GLN A 1 281 ? 19.497 20.452 -5.498 1.00 68.75 281 GLN A CA 1
ATOM 2280 C C . GLN A 1 281 ? 20.936 20.654 -5.002 1.00 68.75 281 GLN A C 1
ATOM 2282 O O . GLN A 1 281 ? 21.878 20.410 -5.760 1.00 68.75 281 GLN A O 1
ATOM 2287 N N . ASP A 1 282 ? 21.140 21.022 -3.733 1.00 66.06 282 ASP A N 1
ATOM 2288 C CA . ASP A 1 282 ? 22.481 21.181 -3.147 1.00 66.06 282 ASP A CA 1
ATOM 2289 C C . ASP A 1 282 ? 23.266 19.857 -3.154 1.00 66.06 282 ASP A C 1
ATOM 2291 O O . ASP A 1 282 ? 24.437 19.802 -3.542 1.00 66.06 282 ASP A O 1
ATOM 2295 N N . LYS A 1 283 ? 22.610 18.740 -2.817 1.00 62.97 283 LYS A N 1
ATOM 2296 C CA . LYS A 1 283 ? 23.249 17.420 -2.875 1.00 62.97 283 LYS A CA 1
ATOM 2297 C C . LYS A 1 283 ? 23.587 16.999 -4.301 1.00 62.97 283 LYS A C 1
ATOM 2299 O O . LYS A 1 283 ? 24.682 16.484 -4.518 1.00 62.97 283 LYS A O 1
ATOM 2304 N N . PHE A 1 284 ? 22.696 17.221 -5.267 1.00 58.75 284 PHE A N 1
ATOM 2305 C CA . PHE A 1 284 ? 22.988 16.939 -6.675 1.00 58.75 284 PHE A CA 1
ATOM 2306 C C . PHE A 1 284 ? 24.178 17.765 -7.166 1.00 58.75 284 PHE A C 1
ATOM 2308 O O . PHE A 1 284 ? 25.097 17.216 -7.768 1.00 58.75 284 PHE A O 1
ATOM 2315 N N . SER A 1 285 ? 24.219 19.049 -6.813 1.00 62.03 285 SER A N 1
ATOM 2316 C CA . SER A 1 285 ? 25.334 19.949 -7.124 1.00 62.03 285 SER A CA 1
ATOM 2317 C C . SER A 1 285 ? 26.658 19.429 -6.553 1.00 62.03 285 SER A C 1
ATOM 2319 O O . SER A 1 285 ? 27.665 19.386 -7.257 1.00 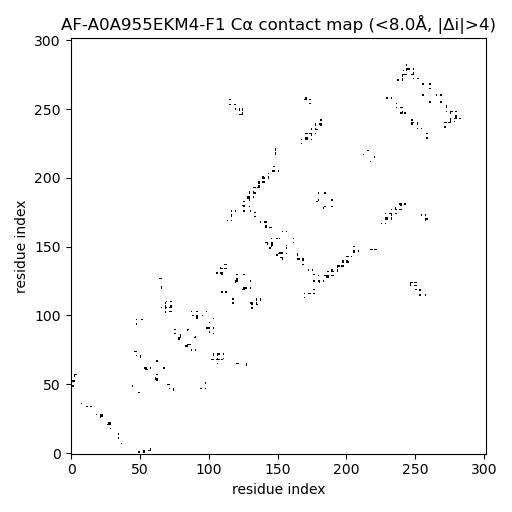62.03 285 SER A O 1
ATOM 2321 N N . LYS A 1 286 ? 26.656 18.940 -5.304 1.00 59.94 286 LYS A N 1
ATOM 2322 C CA . LYS A 1 286 ? 27.830 18.331 -4.652 1.00 59.94 286 LYS A CA 1
ATOM 2323 C C . LYS A 1 286 ? 28.240 16.990 -5.263 1.00 59.94 286 LYS A C 1
ATOM 2325 O O . LYS A 1 286 ? 29.433 16.724 -5.374 1.00 59.94 286 LYS A O 1
ATOM 2330 N N . VAL A 1 287 ? 27.288 16.150 -5.669 1.00 57.88 287 VAL A N 1
ATOM 2331 C CA . VAL A 1 287 ? 27.571 14.870 -6.343 1.00 57.88 287 VAL A CA 1
ATOM 2332 C C . VAL A 1 287 ? 28.150 15.107 -7.737 1.00 57.88 287 VAL A C 1
ATOM 2334 O O . VAL A 1 287 ? 29.132 14.463 -8.092 1.00 57.88 287 VAL A O 1
ATOM 2337 N N . VAL A 1 288 ? 27.610 16.060 -8.500 1.00 55.50 288 VAL A N 1
ATOM 2338 C CA . VAL A 1 288 ? 28.137 16.446 -9.819 1.00 55.50 288 VAL A CA 1
ATOM 2339 C C . VAL A 1 288 ? 29.531 17.068 -9.684 1.00 55.50 288 VAL A C 1
ATOM 2341 O O . VAL A 1 288 ? 30.442 16.682 -10.414 1.00 55.50 288 VAL A O 1
ATOM 2344 N N . ALA A 1 289 ? 29.741 17.948 -8.700 1.00 56.38 289 ALA A N 1
ATOM 2345 C CA . ALA A 1 289 ? 31.060 18.505 -8.405 1.00 56.38 289 ALA A CA 1
ATOM 2346 C C . ALA A 1 289 ? 32.064 17.424 -7.955 1.00 56.38 289 ALA A C 1
ATOM 2348 O O . ALA A 1 289 ? 33.212 17.434 -8.388 1.00 56.38 289 ALA A O 1
ATOM 2349 N N . GLY A 1 290 ? 31.641 16.453 -7.139 1.00 46.41 290 GLY A N 1
ATOM 2350 C CA . GLY A 1 290 ? 32.478 15.338 -6.685 1.00 46.41 290 GLY A CA 1
ATOM 2351 C C . GLY A 1 290 ? 32.810 14.322 -7.784 1.00 46.41 290 GLY A C 1
ATOM 2352 O O . GLY A 1 290 ? 33.948 13.864 -7.871 1.00 46.41 290 GLY A O 1
ATOM 2353 N N . ALA A 1 291 ? 31.860 14.007 -8.670 1.00 46.34 291 ALA A N 1
ATOM 2354 C CA . ALA A 1 291 ? 32.085 13.154 -9.839 1.00 46.34 291 ALA A CA 1
ATOM 2355 C C . ALA A 1 291 ? 33.007 13.828 -10.873 1.00 46.34 291 ALA A C 1
ATOM 2357 O O . ALA A 1 291 ? 33.839 13.157 -11.485 1.00 46.34 291 ALA A O 1
ATOM 2358 N N . GLY A 1 292 ? 32.936 15.159 -10.994 1.00 39.00 292 GLY A N 1
ATOM 2359 C CA . GLY A 1 292 ? 33.864 15.962 -11.796 1.00 39.00 292 GLY A CA 1
ATOM 2360 C C . GLY A 1 292 ? 35.312 15.957 -11.286 1.00 39.00 292 GLY A C 1
ATOM 2361 O O . GLY A 1 292 ? 36.228 16.179 -12.071 1.00 39.00 292 GLY A O 1
ATOM 2362 N N . VAL A 1 293 ? 35.548 15.642 -10.006 1.00 41.56 293 VAL A N 1
ATOM 2363 C CA . VAL A 1 293 ? 36.904 15.547 -9.427 1.00 41.56 293 VAL A CA 1
ATOM 2364 C C . VAL A 1 293 ? 37.510 14.145 -9.594 1.00 41.56 293 VAL A C 1
ATOM 2366 O O . VAL A 1 293 ? 38.727 14.013 -9.707 1.00 41.56 293 VAL A O 1
ATOM 2369 N N . VAL A 1 294 ? 36.696 13.087 -9.696 1.00 36.59 294 VAL A N 1
ATOM 2370 C CA . VAL A 1 294 ? 37.201 11.709 -9.899 1.00 36.59 294 VAL A CA 1
ATOM 2371 C C . VAL A 1 294 ? 37.583 11.434 -11.364 1.00 36.59 294 VAL A C 1
ATOM 2373 O O . VAL A 1 294 ? 38.408 10.561 -11.629 1.00 36.59 294 VAL A O 1
ATOM 2376 N N . ALA A 1 295 ? 37.073 12.215 -12.321 1.00 34.94 295 ALA A N 1
ATOM 2377 C CA . ALA A 1 295 ? 37.402 12.060 -13.740 1.00 34.94 295 ALA A CA 1
ATOM 2378 C C . ALA A 1 295 ? 38.757 12.674 -14.169 1.00 34.94 295 ALA A C 1
ATOM 2380 O O . ALA A 1 295 ? 39.161 12.481 -15.311 1.00 34.94 295 ALA A O 1
ATOM 2381 N N . VAL A 1 296 ? 39.488 13.373 -13.284 1.00 36.91 296 VAL A N 1
ATOM 2382 C CA . VAL A 1 296 ? 40.708 14.131 -13.660 1.00 36.91 296 VAL A CA 1
ATOM 2383 C C . VAL A 1 296 ? 42.023 13.510 -13.142 1.00 36.91 296 VAL A C 1
ATOM 2385 O O . VAL A 1 296 ? 43.096 14.044 -13.388 1.00 36.91 296 VAL A O 1
ATOM 2388 N N . LEU A 1 297 ? 42.009 12.340 -12.488 1.00 34.81 297 LEU A N 1
ATOM 2389 C CA . LEU A 1 297 ? 43.244 11.703 -11.970 1.00 34.81 297 LEU A CA 1
ATOM 2390 C C . LEU A 1 297 ? 43.518 10.287 -12.507 1.00 34.81 297 LEU A C 1
ATOM 2392 O O . LEU A 1 297 ? 44.136 9.463 -11.833 1.00 34.81 297 LEU A O 1
ATOM 2396 N N . LYS A 1 298 ? 43.094 10.000 -13.742 1.00 35.25 298 LYS A N 1
ATOM 2397 C CA . LYS A 1 298 ? 43.533 8.815 -14.503 1.00 35.25 298 LYS A CA 1
ATOM 2398 C C . LYS A 1 298 ? 43.907 9.166 -15.945 1.00 35.25 298 LYS A C 1
ATOM 2400 O O . LYS A 1 298 ? 43.510 8.496 -16.889 1.00 35.25 298 LYS A O 1
ATOM 2405 N N . THR A 1 299 ? 44.722 10.195 -16.105 1.00 40.47 299 THR A N 1
ATOM 2406 C CA . THR A 1 299 ? 45.590 10.323 -17.274 1.00 40.47 299 THR A CA 1
ATOM 2407 C C . THR A 1 299 ? 46.995 10.614 -16.777 1.00 40.47 299 THR A C 1
ATOM 2409 O O . THR A 1 299 ? 47.186 11.432 -15.883 1.00 40.47 299 THR A O 1
ATOM 2412 N N . ASP A 1 300 ? 47.934 9.884 -17.365 1.00 34.19 300 ASP A N 1
ATOM 2413 C CA . ASP A 1 300 ? 49.385 10.012 -17.266 1.00 34.19 300 ASP A CA 1
ATOM 2414 C C . ASP A 1 300 ? 50.071 9.281 -16.107 1.00 34.19 300 ASP A C 1
ATOM 2416 O O . ASP A 1 300 ? 50.271 9.796 -15.008 1.00 34.19 300 ASP A O 1
ATOM 2420 N N . LYS A 1 301 ? 50.552 8.076 -16.434 1.00 33.38 301 LYS A N 1
ATOM 2421 C CA . LYS A 1 301 ? 51.995 7.804 -16.434 1.00 33.38 301 LYS A CA 1
ATOM 2422 C C . LYS A 1 301 ? 52.328 6.678 -17.417 1.00 33.38 301 LYS A C 1
ATOM 2424 O O . LYS A 1 301 ? 51.846 5.557 -17.268 1.00 33.38 301 LYS A O 1
ATOM 2429 N N . HIS A 1 302 ? 53.110 7.056 -18.427 1.00 39.75 302 HIS A N 1
ATOM 2430 C CA . HIS A 1 302 ? 53.995 6.182 -19.193 1.00 39.75 302 HIS A CA 1
ATOM 2431 C C . HIS A 1 302 ? 55.015 5.497 -18.280 1.00 39.75 302 HIS A C 1
ATOM 2433 O O . HIS A 1 302 ? 55.391 6.118 -17.256 1.00 39.75 302 HIS A O 1
#